Protein AF-A0A1V6G8A5-F1 (afdb_monomer_lite)

Foldseek 3Di:
DVVVVVVQVVLVVVDDPPDPDSCVVVVVCCVVPVCPQQLVQLLVQLVVPPDPDDDPPPQADADALLVCVVLLLVLLVPDDDDPVLSVVLNVLSVCVSVVHDLVRCCVVPVADSVRSVVSVVVSCVSSVHHHDDDPPPCPSVNSSPVRQFDDDPPPDDTDGCGGPVVCLLVVLQVCVVVVNDLVVSCVVRNDVSNVVSVVPPDDPDPVNVLVVCVVVDPCVVNVPDDDPDPPPDDVVNVVVVVQVPDDPVVNVVVVVVVVVVPDPPDDDDDDDDDDDDDD

Radius of gyration: 36.28 Å; chains: 1; bounding box: 105×58×75 Å

Structure (mmCIF, N/CA/C/O backbone):
data_AF-A0A1V6G8A5-F1
#
_entry.id   AF-A0A1V6G8A5-F1
#
loop_
_atom_site.group_PDB
_atom_site.id
_atom_site.type_symbol
_atom_site.label_atom_id
_atom_site.label_alt_id
_atom_site.label_comp_id
_atom_site.label_asym_id
_atom_site.label_entity_id
_atom_site.label_seq_id
_atom_site.pdbx_PDB_ins_code
_atom_site.Cartn_x
_atom_site.Cartn_y
_atom_site.Cartn_z
_atom_site.occupancy
_atom_site.B_iso_or_equiv
_atom_site.auth_seq_id
_atom_site.auth_comp_id
_atom_site.auth_asym_id
_atom_site.auth_atom_id
_atom_site.pdbx_PDB_model_num
ATOM 1 N N . MET A 1 1 ? 15.014 -6.317 -21.126 1.00 57.59 1 MET A N 1
ATOM 2 C CA . MET A 1 1 ? 13.827 -6.711 -20.323 1.00 57.59 1 MET A CA 1
ATOM 3 C C . MET A 1 1 ? 12.995 -7.786 -21.037 1.00 57.59 1 MET A C 1
ATOM 5 O O . MET A 1 1 ? 11.939 -7.469 -21.577 1.00 57.59 1 MET A O 1
ATOM 9 N N . PRO A 1 2 ? 13.441 -9.057 -21.054 1.00 61.53 2 PRO A N 1
ATOM 10 C CA . PRO A 1 2 ? 12.768 -10.114 -21.816 1.00 61.53 2 PRO A CA 1
ATOM 11 C C . PRO A 1 2 ? 11.335 -10.388 -21.332 1.00 61.53 2 PRO A C 1
ATOM 13 O O . PRO A 1 2 ? 10.418 -10.434 -22.140 1.00 61.53 2 PRO A O 1
ATOM 16 N N . ARG A 1 3 ? 11.110 -10.442 -20.010 1.00 71.81 3 ARG A N 1
ATOM 17 C CA . ARG A 1 3 ? 9.784 -10.736 -19.430 1.00 71.81 3 ARG A CA 1
ATOM 18 C C . ARG A 1 3 ? 8.716 -9.682 -19.743 1.00 71.81 3 ARG A C 1
ATOM 20 O O . ARG A 1 3 ? 7.575 -10.036 -20.012 1.00 71.81 3 ARG A O 1
ATOM 27 N N . LEU A 1 4 ? 9.074 -8.395 -19.741 1.00 70.94 4 LEU A N 1
ATOM 28 C CA . LEU A 1 4 ? 8.134 -7.322 -20.096 1.00 70.94 4 LEU A CA 1
ATOM 29 C C . LEU A 1 4 ? 7.747 -7.395 -21.577 1.00 70.94 4 LEU A C 1
ATOM 31 O O . LEU A 1 4 ? 6.583 -7.209 -21.917 1.00 70.94 4 LEU A O 1
ATOM 35 N N . ARG A 1 5 ? 8.718 -7.700 -22.448 1.00 77.50 5 ARG A N 1
ATOM 36 C CA . ARG A 1 5 ? 8.475 -7.880 -23.882 1.00 77.50 5 ARG A CA 1
ATOM 37 C C . ARG A 1 5 ? 7.479 -9.015 -24.127 1.00 77.50 5 ARG A C 1
ATOM 39 O O . ARG A 1 5 ? 6.532 -8.795 -24.868 1.00 77.50 5 ARG A O 1
ATOM 46 N N . THR A 1 6 ? 7.633 -10.156 -23.455 1.00 84.19 6 THR A N 1
ATOM 47 C CA . THR A 1 6 ? 6.689 -11.283 -23.550 1.00 84.19 6 THR A CA 1
ATOM 48 C C . THR A 1 6 ? 5.266 -10.877 -23.169 1.00 84.19 6 THR A C 1
ATOM 50 O O . THR A 1 6 ? 4.329 -11.174 -23.902 1.00 84.19 6 THR A O 1
ATOM 53 N N . VAL A 1 7 ? 5.095 -10.146 -22.061 1.00 83.38 7 VAL A N 1
ATOM 54 C CA . VAL A 1 7 ? 3.769 -9.673 -21.623 1.00 83.38 7 VAL A CA 1
ATOM 55 C C . VAL A 1 7 ? 3.158 -8.713 -22.644 1.00 83.38 7 VAL A C 1
ATOM 57 O O . VAL A 1 7 ? 1.990 -8.853 -22.993 1.00 83.38 7 VAL A O 1
ATOM 60 N N . LEU A 1 8 ? 3.937 -7.750 -23.143 1.00 83.75 8 LEU A N 1
ATOM 61 C CA . LEU A 1 8 ? 3.448 -6.778 -24.123 1.00 83.75 8 LEU A CA 1
ATOM 62 C C . LEU A 1 8 ? 3.106 -7.434 -25.462 1.00 83.75 8 LEU A C 1
ATOM 64 O O . LEU A 1 8 ? 2.075 -7.112 -26.035 1.00 83.75 8 LEU A O 1
ATOM 68 N N . GLN A 1 9 ? 3.934 -8.361 -25.942 1.00 85.75 9 GLN A N 1
ATOM 69 C CA . GLN A 1 9 ? 3.678 -9.100 -27.179 1.00 85.75 9 GLN A CA 1
ATOM 70 C C . GLN A 1 9 ? 2.442 -9.991 -27.059 1.00 85.75 9 GLN A C 1
ATOM 72 O O . GLN A 1 9 ? 1.600 -9.954 -27.950 1.00 85.75 9 GLN A O 1
ATOM 77 N N . GLY A 1 10 ? 2.282 -10.712 -25.944 1.00 86.12 10 GLY A N 1
ATOM 78 C CA . GLY A 1 10 ? 1.075 -11.502 -25.688 1.00 86.12 10 GLY A CA 1
ATOM 79 C C . GLY A 1 10 ? -0.187 -10.637 -25.694 1.00 86.12 10 GLY A C 1
ATOM 80 O O . GLY A 1 10 ? -1.153 -10.945 -26.381 1.00 86.12 10 GLY A O 1
ATOM 81 N N . ARG A 1 11 ? -0.151 -9.477 -25.026 1.00 84.19 11 ARG A N 1
ATOM 82 C CA . ARG A 1 11 ? -1.292 -8.546 -25.017 1.00 84.19 11 ARG A CA 1
ATOM 83 C C . ARG A 1 11 ? -1.546 -7.855 -26.351 1.00 84.19 11 ARG A C 1
ATOM 85 O O . ARG A 1 11 ? -2.691 -7.538 -26.651 1.00 84.19 11 ARG A O 1
ATOM 92 N N . LEU A 1 12 ? -0.506 -7.610 -27.144 1.00 83.25 12 LEU A N 1
ATOM 93 C CA . LEU A 1 12 ? -0.655 -7.091 -28.502 1.00 83.25 12 LEU A CA 1
ATOM 94 C C . LEU A 1 12 ? -1.285 -8.130 -29.435 1.00 83.25 12 LEU A C 1
ATOM 96 O O . LEU A 1 12 ? -2.082 -7.742 -30.280 1.00 83.25 12 LEU A O 1
ATOM 100 N N . ALA A 1 13 ? -0.978 -9.419 -29.259 1.00 83.19 13 ALA A N 1
ATOM 101 C CA . ALA A 1 13 ? -1.592 -10.503 -30.025 1.00 83.19 13 ALA A CA 1
ATOM 102 C C . ALA A 1 13 ? -3.087 -10.686 -29.698 1.00 83.19 13 ALA A C 1
ATOM 104 O O . ALA A 1 13 ? -3.880 -10.994 -30.578 1.00 83.19 13 ALA A O 1
ATOM 105 N N . GLU A 1 14 ? -3.487 -10.437 -28.450 1.00 81.81 14 GLU A N 1
ATOM 106 C CA . GLU A 1 14 ? -4.887 -10.489 -27.994 1.00 81.81 14 GLU A CA 1
ATOM 107 C C . GLU A 1 14 ? -5.670 -9.183 -28.250 1.00 81.81 14 GLU A C 1
ATOM 109 O O . GLU A 1 14 ? -6.841 -9.055 -27.874 1.00 81.81 14 GLU A O 1
ATOM 114 N N . ARG A 1 15 ? -5.032 -8.168 -28.847 1.00 80.00 15 ARG A N 1
ATOM 115 C CA . ARG A 1 15 ? -5.631 -6.844 -29.033 1.00 80.00 15 ARG A CA 1
ATOM 116 C C . ARG A 1 15 ? -6.738 -6.908 -30.085 1.00 80.00 15 ARG A C 1
ATOM 118 O O . ARG A 1 15 ? -6.497 -7.246 -31.237 1.00 80.00 15 ARG A O 1
ATOM 125 N N . LYS A 1 16 ? -7.944 -6.483 -29.701 1.00 78.50 16 LYS A N 1
ATOM 126 C CA . LYS A 1 16 ? -9.060 -6.284 -30.637 1.00 78.50 16 LYS A CA 1
ATOM 127 C C . LYS A 1 16 ? -8.740 -5.162 -31.630 1.00 78.50 16 LYS A C 1
ATOM 129 O O . LYS A 1 16 ? -8.182 -4.132 -31.234 1.00 78.50 16 LYS A O 1
ATOM 134 N N . GLU A 1 17 ? -9.127 -5.341 -32.890 1.00 74.12 17 GLU A N 1
ATOM 135 C CA . GLU A 1 17 ? -9.006 -4.307 -33.922 1.00 74.12 17 GLU A CA 1
ATOM 136 C C . GLU A 1 17 ? -9.654 -2.992 -33.457 1.00 74.12 17 GLU A C 1
ATOM 138 O O . GLU A 1 17 ? -10.736 -2.981 -32.871 1.00 74.12 17 GLU A O 1
ATOM 143 N N . GLY A 1 18 ? -8.939 -1.877 -33.636 1.00 76.31 18 GLY A N 1
ATOM 144 C CA . GLY A 1 18 ? -9.382 -0.546 -33.203 1.00 76.31 18 GLY A CA 1
ATOM 145 C C . GLY A 1 18 ? -9.199 -0.213 -31.713 1.00 76.31 18 GLY A C 1
ATOM 146 O O . GLY A 1 18 ? -9.488 0.910 -31.307 1.00 76.31 18 GLY A O 1
ATOM 147 N N . ALA A 1 19 ? -8.691 -1.120 -30.870 1.00 77.19 19 ALA A N 1
ATOM 148 C CA . ALA A 1 19 ? -8.520 -0.829 -29.442 1.00 77.19 19 ALA A CA 1
ATOM 149 C C . ALA A 1 19 ? -7.402 0.203 -29.187 1.00 77.19 19 ALA A C 1
ATOM 151 O O . ALA A 1 19 ? -6.233 -0.102 -29.396 1.00 77.19 19 ALA A O 1
ATOM 152 N N . THR A 1 20 ? -7.716 1.396 -28.675 1.00 84.81 20 THR A N 1
ATOM 153 C CA . THR A 1 20 ? -6.734 2.477 -28.422 1.00 84.81 20 THR A CA 1
ATOM 154 C C . THR A 1 20 ? -5.648 2.110 -27.403 1.00 84.81 20 THR A C 1
ATOM 156 O O . THR A 1 20 ? -4.515 2.574 -27.508 1.00 84.81 20 THR A O 1
ATOM 159 N N . TYR A 1 21 ? -5.964 1.256 -26.425 1.00 82.81 21 TYR A N 1
ATOM 160 C CA . TYR A 1 21 ? -5.075 0.925 -25.308 1.00 82.81 21 TYR A CA 1
ATOM 161 C C . TYR A 1 21 ? -4.663 -0.550 -25.319 1.00 82.81 21 TYR A C 1
ATOM 163 O O . TYR A 1 21 ? -5.489 -1.427 -25.558 1.00 82.81 21 TYR A O 1
ATOM 171 N N . VAL A 1 22 ? -3.399 -0.825 -24.973 1.00 83.69 22 VAL A N 1
ATOM 172 C CA . VAL A 1 22 ? -2.861 -2.195 -24.807 1.00 83.69 22 VAL A CA 1
ATOM 173 C C . VAL A 1 22 ? -3.452 -2.893 -23.570 1.00 83.69 22 VAL A C 1
ATOM 175 O O . VAL A 1 22 ? -3.598 -4.110 -23.550 1.00 83.69 22 VAL A O 1
ATOM 178 N N . PHE A 1 23 ? -3.829 -2.117 -22.547 1.00 85.88 23 PHE A N 1
ATOM 179 C CA . PHE A 1 23 ? -4.455 -2.596 -21.308 1.00 85.88 23 PHE A CA 1
ATOM 180 C C . PHE A 1 23 ? -5.794 -1.877 -21.073 1.00 85.88 23 PHE A C 1
ATOM 182 O O . PHE A 1 23 ? -5.869 -0.971 -20.234 1.00 85.88 23 PHE A O 1
ATOM 189 N N . PRO A 1 24 ? -6.857 -2.224 -21.819 1.00 83.44 24 PRO A N 1
ATOM 190 C CA . PRO A 1 24 ? -8.145 -1.534 -21.726 1.00 83.44 24 PRO A CA 1
ATOM 191 C C . PRO A 1 24 ? -8.789 -1.658 -20.335 1.00 83.44 24 PRO A C 1
ATOM 193 O O . PRO A 1 24 ? -9.499 -0.762 -19.894 1.00 83.44 24 PRO A O 1
ATOM 196 N N . GLU A 1 25 ? -8.530 -2.740 -19.601 1.00 83.94 25 GLU A N 1
ATOM 197 C CA . GLU A 1 25 ? -8.995 -2.915 -18.225 1.00 83.94 25 GLU A CA 1
ATOM 198 C C . GLU A 1 25 ? -8.338 -1.945 -17.239 1.00 83.94 25 GLU A C 1
ATOM 200 O O . GLU A 1 25 ? -9.013 -1.437 -16.345 1.00 83.94 25 GLU A O 1
ATOM 205 N N . ALA A 1 26 ? -7.045 -1.661 -17.415 1.00 83.25 26 ALA A N 1
ATOM 206 C CA . ALA A 1 26 ? -6.322 -0.731 -16.556 1.00 83.25 26 ALA A CA 1
ATOM 207 C C . ALA A 1 26 ? -6.765 0.711 -16.822 1.00 83.25 26 ALA A C 1
ATOM 209 O O . ALA A 1 26 ? -6.863 1.505 -15.893 1.00 83.25 26 ALA A O 1
ATOM 210 N N . GLU A 1 27 ? -7.081 1.036 -18.076 1.00 85.31 27 GLU A N 1
ATOM 211 C CA . GLU A 1 27 ? -7.625 2.339 -18.448 1.00 85.31 27 GLU A CA 1
ATOM 212 C C . GLU A 1 27 ? -9.009 2.585 -17.829 1.00 85.31 27 GLU A C 1
ATOM 214 O O . GLU A 1 27 ? -9.216 3.614 -17.179 1.00 85.31 27 GLU A O 1
ATOM 219 N N . ARG A 1 28 ? -9.915 1.600 -17.908 1.00 84.88 28 ARG A N 1
ATOM 220 C CA . ARG A 1 28 ? -11.224 1.673 -17.240 1.00 84.88 28 ARG A CA 1
ATOM 221 C C . ARG A 1 28 ? -11.082 1.821 -15.727 1.00 84.88 28 ARG A C 1
ATOM 223 O O . ARG A 1 28 ? -11.813 2.594 -15.103 1.00 84.88 28 ARG A O 1
ATOM 230 N N . GLU A 1 29 ? -10.140 1.092 -15.132 1.00 84.31 29 GLU A N 1
ATO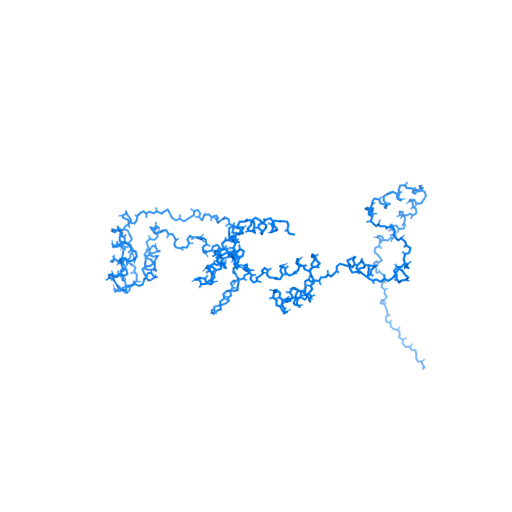M 231 C CA . GLU A 1 29 ? -9.842 1.190 -13.703 1.00 84.31 29 GLU A CA 1
ATOM 232 C C . GLU A 1 29 ? -9.315 2.586 -13.344 1.00 84.31 29 GLU A C 1
ATOM 234 O O . GLU A 1 29 ? -9.780 3.158 -12.368 1.00 84.31 29 GLU A O 1
ATOM 239 N N . LEU A 1 30 ? -8.433 3.188 -14.146 1.00 84.06 30 LEU A N 1
ATOM 240 C CA . LEU A 1 30 ? -7.932 4.546 -13.900 1.00 84.06 30 LEU A CA 1
ATOM 241 C C . LEU A 1 30 ? -9.032 5.614 -13.967 1.00 84.06 30 LEU A C 1
ATOM 243 O O . LEU A 1 30 ? -8.994 6.556 -13.177 1.00 84.06 30 LEU A O 1
ATOM 247 N N . ARG A 1 31 ? -10.021 5.463 -14.860 1.00 85.31 31 ARG A N 1
ATOM 248 C CA . ARG A 1 31 ? -11.165 6.389 -14.954 1.00 85.31 31 ARG A CA 1
ATOM 249 C C . ARG A 1 31 ? -12.109 6.294 -13.756 1.00 85.31 31 ARG A C 1
ATOM 251 O O . ARG A 1 31 ? -12.595 7.311 -13.278 1.00 85.31 31 ARG A O 1
ATOM 258 N N . THR A 1 32 ? -12.383 5.079 -13.285 1.00 86.69 32 THR A N 1
ATOM 259 C CA . THR A 1 32 ? -13.364 4.821 -12.211 1.00 86.69 32 THR A CA 1
ATOM 260 C C . THR A 1 32 ? -12.755 4.887 -10.811 1.00 86.69 32 THR A C 1
ATOM 262 O O . THR A 1 32 ? -13.391 5.345 -9.865 1.00 86.69 32 THR A O 1
ATOM 265 N N . ASN A 1 33 ? -11.510 4.444 -10.668 1.00 84.50 33 ASN A N 1
ATOM 266 C CA . ASN A 1 33 ? -10.742 4.443 -9.435 1.00 84.50 33 ASN A CA 1
ATOM 267 C C . ASN A 1 33 ? -9.276 4.797 -9.738 1.00 84.50 33 ASN A C 1
ATOM 269 O O . ASN A 1 33 ? -8.433 3.901 -9.876 1.00 84.50 33 ASN A O 1
ATOM 273 N N . PRO A 1 34 ? -8.926 6.095 -9.724 1.00 77.81 34 PRO A N 1
ATOM 274 C CA . PRO A 1 34 ? -7.561 6.555 -9.988 1.00 77.81 34 PRO A CA 1
ATOM 275 C C . PRO A 1 34 ? -6.497 5.895 -9.094 1.00 77.81 34 PRO A C 1
ATOM 277 O O . PRO A 1 34 ? -5.333 5.777 -9.470 1.00 77.81 34 PRO A O 1
ATOM 280 N N . SER A 1 35 ? -6.887 5.427 -7.901 1.00 80.38 35 SER A N 1
ATOM 281 C CA . SER A 1 35 ? -5.990 4.763 -6.947 1.00 80.38 35 SER A CA 1
ATOM 282 C C . SER A 1 35 ? -5.912 3.237 -7.096 1.00 80.38 35 SER A C 1
ATOM 284 O O . SER A 1 35 ? -5.052 2.610 -6.472 1.00 80.38 35 SER A O 1
ATOM 286 N N . GLY A 1 36 ? -6.785 2.627 -7.905 1.00 83.19 36 GLY A N 1
ATOM 287 C CA . GLY A 1 36 ? -6.934 1.174 -8.027 1.00 83.19 36 GLY A CA 1
ATOM 288 C C . GLY A 1 36 ? -5.665 0.507 -8.544 1.00 83.19 36 GLY A C 1
ATOM 289 O O . GLY A 1 36 ? -5.104 -0.381 -7.895 1.00 83.19 36 GLY A O 1
ATOM 290 N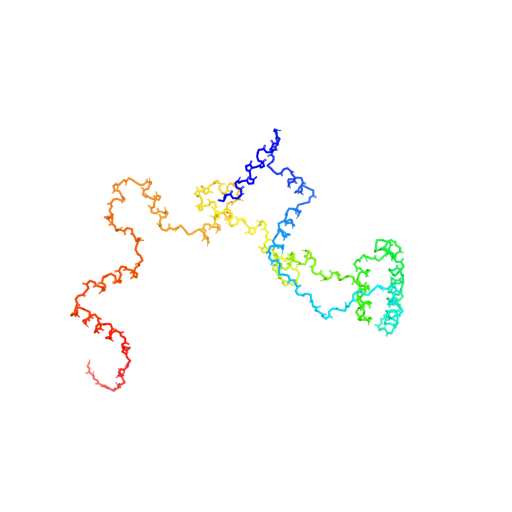 N . VAL A 1 37 ? -5.118 1.049 -9.630 1.00 83.31 37 VAL A N 1
ATOM 291 C CA . VAL A 1 37 ? -3.882 0.550 -10.241 1.00 83.31 37 VAL A CA 1
ATOM 292 C C . VAL A 1 37 ? -2.694 0.674 -9.273 1.00 83.31 37 VAL A C 1
ATOM 294 O O . VAL A 1 37 ? -1.973 -0.303 -9.056 1.00 83.31 37 VAL A O 1
ATOM 297 N N . SER A 1 38 ? -2.542 1.812 -8.582 1.00 83.81 38 SER A N 1
ATOM 298 C CA . SER A 1 38 ? -1.517 1.990 -7.533 1.00 83.81 38 SER A CA 1
ATOM 299 C C . SER A 1 38 ? -1.680 0.981 -6.388 1.00 83.81 38 SER A C 1
ATOM 301 O O . SER A 1 38 ? -0.707 0.376 -5.930 1.00 83.81 38 SER A O 1
ATOM 303 N N . ARG A 1 39 ? -2.918 0.720 -5.951 1.00 84.50 39 ARG A N 1
ATOM 304 C CA . ARG A 1 39 ? -3.212 -0.283 -4.918 1.00 84.50 39 ARG A CA 1
ATOM 305 C C . ARG A 1 39 ? -2.819 -1.694 -5.361 1.00 84.50 39 ARG A C 1
ATOM 307 O O . ARG A 1 39 ? -2.304 -2.447 -4.535 1.00 84.50 39 ARG A O 1
ATOM 314 N N . ARG A 1 40 ? -3.021 -2.055 -6.632 1.00 85.88 40 ARG A N 1
ATOM 315 C CA . ARG A 1 40 ? -2.637 -3.371 -7.176 1.00 85.88 40 ARG A CA 1
ATOM 316 C C . ARG A 1 40 ? -1.127 -3.586 -7.137 1.00 85.88 40 ARG A C 1
ATOM 318 O O . ARG A 1 40 ? -0.688 -4.633 -6.670 1.00 85.88 40 ARG A O 1
ATOM 325 N N . ILE A 1 41 ? -0.336 -2.587 -7.532 1.00 86.62 41 ILE A N 1
ATOM 326 C CA . ILE A 1 41 ? 1.128 -2.662 -7.411 1.00 86.62 41 ILE A CA 1
ATOM 327 C C . ILE A 1 41 ? 1.565 -2.759 -5.954 1.00 86.62 41 ILE A C 1
ATOM 329 O O . ILE A 1 41 ? 2.386 -3.606 -5.610 1.00 86.62 41 ILE A O 1
ATOM 333 N N . LYS A 1 42 ? 0.981 -1.945 -5.072 1.00 87.25 42 LYS A N 1
ATOM 334 C CA . LYS A 1 42 ? 1.305 -1.999 -3.643 1.00 87.25 42 LYS A CA 1
ATOM 335 C C . LYS A 1 42 ? 0.998 -3.363 -3.042 1.00 87.25 42 LYS A C 1
ATOM 337 O O . LYS A 1 42 ? 1.774 -3.856 -2.234 1.00 87.25 42 LYS A O 1
ATOM 342 N N . ARG A 1 43 ? -0.099 -3.991 -3.471 1.00 85.88 43 ARG A N 1
ATOM 343 C CA . ARG A 1 43 ? -0.447 -5.363 -3.096 1.00 85.88 43 ARG A CA 1
ATOM 344 C C . ARG A 1 43 ? 0.596 -6.368 -3.585 1.00 85.88 43 ARG A C 1
ATOM 346 O O . ARG A 1 43 ? 0.968 -7.243 -2.817 1.00 85.88 43 ARG A O 1
ATOM 353 N N . ALA A 1 44 ? 1.076 -6.241 -4.821 1.00 85.62 44 ALA A N 1
ATOM 354 C CA . ALA A 1 44 ? 2.127 -7.113 -5.347 1.00 85.62 44 ALA A CA 1
ATOM 355 C C . ALA A 1 44 ? 3.434 -6.976 -4.547 1.00 85.62 44 ALA A C 1
ATOM 357 O O . ALA A 1 44 ? 4.031 -7.980 -4.177 1.00 85.62 44 ALA A O 1
ATOM 358 N N . PHE A 1 45 ? 3.832 -5.748 -4.199 1.00 85.38 45 PHE A N 1
ATOM 359 C CA . PHE A 1 45 ? 4.996 -5.518 -3.341 1.00 85.38 45 PHE A CA 1
ATOM 360 C C . PHE A 1 45 ? 4.805 -6.035 -1.920 1.00 85.38 45 PHE A C 1
ATOM 362 O O . PHE A 1 45 ? 5.726 -6.622 -1.364 1.00 85.38 45 PHE A O 1
ATOM 369 N N . ALA A 1 46 ? 3.617 -5.858 -1.345 1.00 85.88 46 ALA A N 1
ATOM 370 C CA . ALA A 1 46 ? 3.292 -6.435 -0.049 1.00 85.88 46 ALA A CA 1
ATOM 371 C C . ALA A 1 46 ? 3.395 -7.964 -0.089 1.00 85.88 46 ALA A C 1
ATOM 373 O O . ALA A 1 46 ? 4.015 -8.541 0.785 1.00 85.88 46 ALA A O 1
ATOM 374 N N . LEU A 1 47 ? 2.880 -8.626 -1.127 1.00 83.19 47 LEU A N 1
ATOM 375 C CA . LEU A 1 47 ? 3.015 -10.079 -1.274 1.00 83.19 47 LEU A CA 1
ATOM 376 C C . LEU A 1 47 ? 4.470 -10.536 -1.440 1.00 83.19 47 LEU A C 1
ATOM 378 O O . LEU A 1 47 ? 4.835 -11.582 -0.921 1.00 83.19 47 LEU A O 1
ATOM 382 N N . ALA A 1 48 ? 5.289 -9.769 -2.160 1.00 84.56 48 ALA A N 1
ATOM 383 C CA . ALA A 1 48 ? 6.678 -10.131 -2.430 1.00 84.56 48 ALA A CA 1
ATOM 384 C C . ALA A 1 48 ? 7.626 -9.866 -1.248 1.00 84.56 48 ALA A C 1
ATOM 386 O O . ALA A 1 48 ? 8.632 -10.555 -1.111 1.00 84.56 48 ALA A O 1
ATOM 387 N N . PHE A 1 49 ? 7.341 -8.848 -0.429 1.00 82.44 49 PHE A N 1
ATOM 388 C CA . PHE A 1 49 ? 8.271 -8.351 0.591 1.00 82.44 49 PHE A CA 1
ATOM 389 C C . PHE A 1 49 ? 7.716 -8.346 2.017 1.00 82.44 49 PHE A C 1
ATOM 391 O O . PHE A 1 49 ? 8.465 -8.028 2.943 1.00 82.44 49 PHE A O 1
ATOM 398 N N . ALA A 1 50 ? 6.433 -8.654 2.232 1.00 79.81 50 ALA A N 1
ATOM 399 C CA . ALA A 1 50 ? 5.925 -8.819 3.587 1.00 79.81 50 ALA A CA 1
ATOM 400 C C . ALA A 1 50 ? 6.594 -10.036 4.218 1.00 79.81 50 ALA A C 1
ATOM 402 O O . ALA A 1 50 ? 6.580 -11.136 3.666 1.00 79.81 50 ALA A O 1
ATOM 403 N N . LYS A 1 51 ? 7.177 -9.825 5.396 1.00 71.44 51 LYS A N 1
ATOM 404 C CA . LYS A 1 51 ? 7.655 -10.930 6.216 1.00 71.44 51 LYS A CA 1
ATOM 405 C C . LYS A 1 51 ? 6.436 -11.704 6.730 1.00 71.44 51 LYS A C 1
ATOM 407 O O . LYS A 1 51 ? 5.463 -11.053 7.125 1.00 71.44 51 LYS A O 1
ATOM 412 N N . PRO A 1 52 ? 6.458 -13.049 6.731 1.00 58.72 52 PRO A N 1
ATOM 413 C CA . PRO A 1 52 ? 5.451 -13.815 7.446 1.00 58.72 52 PRO A CA 1
ATOM 414 C C . PRO A 1 52 ? 5.525 -13.385 8.906 1.00 58.72 52 PRO A C 1
ATOM 416 O O . PRO A 1 52 ? 6.578 -13.455 9.536 1.00 58.72 52 PRO A O 1
ATOM 419 N N . GLN A 1 53 ? 4.432 -12.821 9.401 1.00 56.84 53 GLN A N 1
ATOM 420 C CA . GLN A 1 53 ? 4.387 -12.366 10.773 1.00 56.84 53 GLN A CA 1
ATOM 421 C C . GLN A 1 53 ? 4.259 -13.603 11.648 1.00 56.84 53 GLN A C 1
ATOM 423 O O . GLN A 1 53 ? 3.286 -14.347 11.517 1.00 56.84 53 GLN A O 1
ATOM 428 N N . GLU A 1 54 ? 5.257 -13.834 12.498 1.00 45.50 54 GLU A N 1
ATOM 429 C CA . GLU A 1 54 ? 5.154 -14.813 13.571 1.00 45.50 54 GLU A CA 1
ATOM 430 C C . GLU A 1 54 ? 3.905 -14.450 14.370 1.00 45.50 54 GLU A C 1
ATOM 432 O O . GLU A 1 54 ? 3.797 -13.353 14.928 1.00 45.50 54 GLU A O 1
ATOM 437 N N . ALA A 1 55 ? 2.902 -15.329 14.321 1.00 47.16 55 ALA A N 1
ATOM 438 C CA . ALA A 1 55 ? 1.731 -15.192 15.160 1.00 47.16 55 ALA A CA 1
ATOM 439 C C . ALA A 1 55 ? 2.253 -15.115 16.591 1.00 47.16 55 ALA A C 1
ATOM 441 O O . ALA A 1 55 ? 2.919 -16.040 17.051 1.00 47.16 55 ALA A O 1
ATOM 442 N N . THR A 1 56 ? 2.020 -13.990 17.262 1.00 49.34 56 THR A N 1
ATOM 443 C CA . THR A 1 56 ? 2.391 -13.844 18.665 1.00 49.34 56 THR A CA 1
ATOM 444 C C . THR A 1 56 ? 1.646 -14.948 19.408 1.00 49.34 56 THR A C 1
ATOM 446 O O . THR A 1 56 ? 0.417 -14.913 19.483 1.00 49.34 56 THR A O 1
ATOM 449 N N . GLN A 1 57 ? 2.376 -15.974 19.853 1.00 50.22 57 GLN A N 1
ATOM 450 C CA . GLN A 1 57 ? 1.808 -17.203 20.421 1.00 50.22 57 GLN A CA 1
ATOM 451 C C . GLN A 1 57 ? 1.005 -16.930 21.707 1.00 50.22 57 GLN A C 1
ATOM 453 O O . GLN A 1 57 ? 0.171 -17.741 22.086 1.00 50.22 57 GLN A O 1
ATOM 458 N N . ASP A 1 58 ? 1.175 -15.743 22.298 1.00 53.53 58 ASP A N 1
ATOM 459 C CA . ASP A 1 58 ? 0.465 -15.266 23.489 1.00 53.53 58 ASP A CA 1
ATOM 460 C C . ASP A 1 58 ? -0.872 -14.554 23.207 1.00 53.53 58 ASP A C 1
ATOM 462 O O . ASP A 1 58 ? -1.499 -14.014 24.122 1.00 53.53 58 ASP A O 1
ATOM 466 N N . ALA A 1 59 ? -1.331 -14.484 21.952 1.00 59.44 59 ALA A N 1
ATOM 467 C CA . ALA A 1 59 ? -2.640 -13.901 21.672 1.00 59.44 59 ALA A CA 1
ATOM 468 C C . ALA A 1 59 ? -3.745 -14.838 22.206 1.00 59.44 59 ALA A C 1
ATOM 470 O O . ALA A 1 59 ? -3.784 -15.996 21.787 1.00 59.44 59 ALA A O 1
ATOM 471 N N . PRO A 1 60 ? -4.673 -14.358 23.064 1.00 63.62 60 PRO A N 1
ATOM 472 C CA . PRO A 1 60 ? -5.725 -15.203 23.619 1.00 63.62 60 PRO A CA 1
ATOM 473 C C . PRO A 1 60 ? -6.506 -15.907 22.506 1.00 63.62 60 PRO A C 1
ATOM 475 O O . PRO A 1 60 ? -6.680 -15.351 21.415 1.00 63.62 60 PRO A O 1
ATOM 478 N N . GLU A 1 61 ? -6.975 -17.124 22.762 1.00 72.06 61 GLU A N 1
ATOM 479 C CA . GLU A 1 61 ? -7.770 -17.877 21.794 1.00 72.06 61 GLU A CA 1
ATOM 480 C C . GLU A 1 61 ? -9.056 -17.113 21.439 1.00 72.06 61 GLU A C 1
ATOM 482 O O . GLU A 1 61 ? -9.634 -16.414 22.275 1.00 72.06 61 GLU A O 1
ATOM 487 N N . LEU A 1 62 ? -9.486 -17.195 20.175 1.00 75.19 62 LEU A N 1
ATOM 488 C CA . LEU A 1 62 ? -10.721 -16.551 19.736 1.00 75.19 62 LEU A CA 1
ATOM 489 C C . LEU A 1 62 ? -11.921 -17.338 20.276 1.00 75.19 62 LEU A C 1
ATOM 491 O O . LEU A 1 62 ? -12.269 -18.391 19.748 1.00 75.19 62 LEU A O 1
ATOM 495 N N . VAL A 1 63 ? -12.586 -16.797 21.292 1.00 79.38 63 VAL A N 1
ATOM 496 C CA . VAL A 1 63 ? -13.766 -17.417 21.899 1.00 79.38 63 VAL A CA 1
ATOM 497 C C . VAL A 1 63 ? -15.042 -16.770 21.347 1.00 79.38 63 VAL A C 1
ATOM 499 O O . VAL A 1 63 ? -15.134 -15.540 21.307 1.00 79.38 63 VAL A O 1
ATOM 502 N N . PRO A 1 64 ? -16.065 -17.550 20.945 1.00 79.06 64 PRO A N 1
ATOM 503 C CA . PRO A 1 64 ? -17.352 -16.997 20.537 1.00 79.06 64 PRO A CA 1
ATOM 504 C C . PRO A 1 64 ? -17.963 -16.120 21.636 1.00 79.06 64 PRO A C 1
ATOM 506 O O . PRO A 1 64 ? -18.167 -16.591 22.758 1.00 79.06 64 PRO A O 1
ATOM 509 N N . LEU A 1 65 ? -18.322 -14.873 21.301 1.00 79.44 65 LEU A N 1
ATOM 510 C CA . LEU A 1 65 ? -18.876 -13.920 22.272 1.00 79.44 65 LEU A CA 1
ATOM 511 C C . LEU A 1 65 ? -20.112 -14.470 22.995 1.00 79.44 65 LEU A C 1
ATOM 513 O O . LEU A 1 65 ? -20.298 -14.185 24.167 1.00 79.44 65 LEU A O 1
ATOM 517 N N . ALA A 1 66 ? -20.933 -15.293 22.337 1.00 78.69 66 ALA A N 1
ATOM 518 C CA . ALA A 1 66 ? -22.116 -15.889 22.959 1.00 78.69 66 ALA A CA 1
ATOM 519 C C . ALA A 1 66 ? -21.797 -16.683 24.244 1.00 78.69 66 ALA A C 1
ATOM 521 O O . ALA A 1 66 ? -22.615 -16.712 25.157 1.00 78.69 66 ALA A O 1
ATOM 522 N N . LYS A 1 67 ? -20.605 -17.290 24.337 1.00 81.75 67 LYS A N 1
ATOM 523 C CA . LYS A 1 67 ? -20.172 -18.058 25.516 1.00 81.75 67 LYS A CA 1
ATOM 524 C C . LYS A 1 67 ? -19.568 -17.174 26.610 1.00 81.75 67 LYS A C 1
ATOM 526 O O . LYS A 1 67 ? -19.721 -17.477 27.785 1.00 81.75 67 LYS A O 1
ATOM 531 N N . THR A 1 68 ? -18.909 -16.081 26.233 1.00 83.56 68 THR A N 1
ATOM 532 C CA . THR A 1 68 ? -18.161 -15.197 27.148 1.00 83.56 68 THR A CA 1
ATOM 533 C C . THR A 1 68 ? -18.886 -13.889 27.465 1.00 83.56 68 THR A C 1
ATOM 535 O O . THR A 1 68 ? -18.401 -13.081 28.255 1.00 83.56 68 THR A O 1
ATOM 538 N N . LEU A 1 69 ? -20.081 -13.678 26.902 1.00 86.12 69 LEU A N 1
ATOM 539 C CA . LEU A 1 69 ? -20.903 -12.488 27.115 1.00 86.12 69 LEU A CA 1
ATOM 540 C C . LEU A 1 69 ? -21.107 -12.153 28.606 1.00 86.12 69 LEU A C 1
ATOM 542 O O . LEU A 1 69 ? -20.928 -10.983 28.948 1.00 86.12 69 LEU A O 1
ATOM 546 N N . PRO A 1 70 ? -21.414 -13.107 29.512 1.00 87.38 70 PRO A N 1
ATOM 547 C CA . PRO A 1 70 ? -21.609 -12.788 30.929 1.00 87.38 70 PRO A CA 1
ATOM 548 C C . PRO A 1 70 ? -20.348 -12.213 31.589 1.00 87.38 70 PRO A C 1
ATOM 550 O O . PRO A 1 70 ? -20.425 -11.250 32.354 1.00 87.38 70 PRO A O 1
ATOM 553 N N . GLU A 1 71 ? -19.178 -12.758 31.254 1.00 87.38 71 GLU A N 1
ATOM 554 C CA . GLU A 1 71 ? -17.884 -12.301 31.769 1.00 87.38 71 GLU A CA 1
ATOM 555 C C . GLU A 1 71 ? -17.544 -10.902 31.244 1.00 87.38 71 GLU A C 1
ATOM 557 O O . GLU A 1 71 ? -17.157 -10.017 32.013 1.00 87.38 71 GLU A O 1
ATOM 562 N N . VAL A 1 72 ? -17.767 -10.670 29.946 1.00 87.62 72 VAL A N 1
ATOM 563 C CA . VAL A 1 72 ? -17.534 -9.369 29.306 1.00 87.62 72 VAL A CA 1
ATOM 564 C C . VAL A 1 72 ? -18.470 -8.304 29.881 1.00 87.62 72 VAL A C 1
ATOM 566 O O . VAL A 1 72 ? -18.026 -7.198 30.192 1.00 87.62 72 VAL A O 1
ATOM 569 N N . LEU A 1 73 ? -19.752 -8.624 30.085 1.00 89.56 73 LEU A N 1
ATOM 570 C CA . LEU A 1 73 ? -20.715 -7.704 30.692 1.00 89.56 73 LEU A CA 1
ATOM 571 C C . LEU A 1 73 ? -20.330 -7.352 32.133 1.00 89.56 73 LEU A C 1
ATOM 573 O O . LEU A 1 73 ? -20.365 -6.173 32.492 1.00 89.56 73 LEU A O 1
ATOM 577 N N . LYS A 1 74 ? -19.894 -8.334 32.933 1.00 90.38 74 LYS A N 1
ATOM 578 C CA . LYS A 1 74 ? -19.406 -8.101 34.301 1.00 90.38 74 LYS A CA 1
ATOM 579 C C . LYS A 1 74 ? -18.191 -7.167 34.310 1.00 90.38 74 LYS A C 1
ATOM 581 O O . LYS A 1 74 ? -18.151 -6.221 35.097 1.00 90.38 74 LYS A O 1
ATOM 586 N N . ALA A 1 75 ? -17.239 -7.375 33.399 1.00 89.38 75 ALA A N 1
ATOM 587 C CA . ALA A 1 75 ? -16.063 -6.516 33.264 1.00 89.38 75 ALA A CA 1
ATOM 588 C C . ALA A 1 75 ? -16.430 -5.075 32.857 1.00 89.38 75 ALA A C 1
ATOM 590 O O . ALA A 1 75 ? -15.907 -4.113 33.422 1.00 89.38 75 ALA A O 1
ATOM 591 N N . VAL A 1 76 ? -17.371 -4.903 31.923 1.00 89.19 76 VAL A N 1
ATOM 592 C CA . VAL A 1 76 ? -17.857 -3.578 31.492 1.00 89.19 76 VAL A CA 1
ATOM 593 C C . VAL A 1 76 ? -18.635 -2.862 32.603 1.00 89.19 76 VAL A C 1
ATOM 595 O O . VAL A 1 76 ? -18.535 -1.640 32.736 1.00 89.19 76 VAL A O 1
ATOM 598 N N . GLN A 1 77 ? -19.386 -3.596 33.428 1.00 88.75 77 GLN A N 1
ATOM 599 C CA . GLN A 1 77 ? -20.095 -3.034 34.580 1.00 88.75 77 GLN A CA 1
ATOM 600 C C . GLN A 1 77 ? -19.135 -2.559 35.678 1.00 88.75 77 GLN A C 1
ATOM 602 O O . GLN A 1 77 ? -19.325 -1.463 36.208 1.00 88.75 77 GLN A O 1
ATOM 607 N N . ALA A 1 78 ? -18.089 -3.338 35.971 1.00 88.50 78 ALA A N 1
ATOM 608 C CA . ALA A 1 78 ? -17.070 -3.002 36.968 1.00 88.50 78 ALA A CA 1
ATOM 609 C C . ALA A 1 78 ? -16.125 -1.869 36.522 1.00 88.50 78 ALA A C 1
ATOM 611 O O . ALA A 1 78 ? -15.487 -1.218 37.349 1.00 88.50 78 ALA A O 1
ATOM 612 N N . ALA A 1 79 ? -16.028 -1.609 35.218 1.00 89.56 79 ALA A N 1
ATOM 613 C CA . ALA A 1 79 ? -15.132 -0.598 34.682 1.00 89.56 79 ALA A CA 1
ATOM 614 C C . ALA A 1 79 ? -15.586 0.845 34.987 1.00 89.56 79 ALA A C 1
ATOM 616 O O . ALA A 1 79 ? -16.772 1.212 34.946 1.00 89.56 79 ALA A O 1
ATOM 617 N N . LYS A 1 80 ? -14.590 1.701 35.244 1.00 89.06 80 LYS A N 1
ATOM 618 C CA . LYS A 1 80 ? -14.765 3.138 35.478 1.00 89.06 80 LYS A CA 1
ATOM 619 C C . LYS A 1 80 ? -15.062 3.848 34.155 1.00 89.06 80 LYS A C 1
ATOM 621 O O . LYS A 1 80 ? -14.158 4.133 33.376 1.00 89.06 80 LYS A O 1
ATOM 626 N N . MET A 1 81 ? -16.335 4.139 33.898 1.00 90.06 81 MET A N 1
ATOM 627 C CA . MET A 1 81 ? -16.784 4.894 32.725 1.00 90.06 81 MET A CA 1
ATOM 628 C C . MET A 1 81 ? -18.088 5.646 33.010 1.00 90.06 81 MET A C 1
ATOM 630 O O . MET A 1 81 ? -18.765 5.378 34.001 1.00 90.06 81 MET A O 1
ATOM 634 N N . THR A 1 82 ? -18.453 6.581 32.131 1.00 91.88 82 THR A N 1
ATOM 635 C CA . THR A 1 82 ? -19.717 7.319 32.247 1.00 91.88 82 THR A CA 1
ATOM 636 C C . THR A 1 82 ? -20.918 6.391 32.052 1.00 91.88 82 THR A C 1
ATOM 638 O O . THR A 1 82 ? -20.875 5.465 31.236 1.00 91.88 82 THR A O 1
ATOM 641 N N . ALA A 1 83 ? -22.018 6.656 32.766 1.00 88.50 83 ALA A N 1
ATOM 642 C CA . ALA A 1 83 ? -23.229 5.830 32.708 1.00 88.50 83 ALA A CA 1
ATOM 643 C C . ALA A 1 83 ? -23.773 5.685 31.273 1.00 88.50 83 ALA A C 1
ATOM 645 O O . ALA A 1 83 ? -24.114 4.584 30.842 1.00 88.50 83 ALA A O 1
ATOM 646 N N . GLY A 1 84 ? -23.754 6.771 30.490 1.00 88.31 84 GLY A N 1
ATOM 647 C CA . GLY A 1 84 ? -24.181 6.751 29.089 1.00 88.31 84 GLY A CA 1
ATOM 648 C C . GLY A 1 84 ? -23.289 5.895 28.183 1.00 88.31 84 GLY A C 1
ATOM 649 O O . GLY A 1 84 ? -23.796 5.194 27.308 1.00 88.31 84 GLY A O 1
ATOM 650 N N . LYS A 1 85 ? -21.964 5.897 28.394 1.00 88.75 85 LYS A N 1
ATOM 651 C CA . LYS A 1 85 ? -21.043 5.031 27.639 1.00 88.75 85 LYS A CA 1
ATOM 652 C C . LYS A 1 85 ? -21.243 3.563 28.012 1.00 88.75 85 LYS A C 1
ATOM 654 O O . LYS A 1 85 ? -21.279 2.718 27.120 1.00 88.75 85 LYS A O 1
ATOM 659 N N . ARG A 1 86 ? -21.439 3.280 29.304 1.00 91.81 86 ARG A N 1
ATOM 660 C CA . ARG A 1 86 ? -21.709 1.931 29.814 1.00 91.81 86 ARG A CA 1
ATOM 661 C C . ARG A 1 86 ? -22.974 1.342 29.196 1.00 91.81 86 ARG A C 1
ATOM 663 O O . ARG A 1 86 ? -22.916 0.253 28.638 1.00 91.81 86 ARG A O 1
ATOM 670 N N . ALA A 1 87 ? -24.083 2.083 29.225 1.00 89.88 87 ALA A N 1
ATOM 671 C CA . ALA A 1 87 ? -25.350 1.641 28.642 1.00 89.88 87 ALA A CA 1
ATOM 672 C C . ALA A 1 87 ? -25.223 1.356 27.135 1.00 89.88 87 ALA A C 1
ATOM 674 O O . ALA A 1 87 ? -25.669 0.311 26.664 1.00 89.88 87 ALA A O 1
ATOM 675 N N . LYS A 1 88 ? -24.536 2.238 26.391 1.00 90.00 88 LYS A N 1
ATOM 676 C CA . LYS A 1 88 ? -24.254 2.033 24.960 1.00 90.00 88 LYS A CA 1
ATOM 677 C C . LYS A 1 88 ? -23.427 0.773 24.704 1.00 90.00 88 LYS A C 1
ATOM 679 O O . LYS A 1 88 ? -23.710 0.046 23.761 1.00 90.00 88 LYS A O 1
ATOM 684 N N . MET A 1 89 ? -22.408 0.519 25.523 1.00 91.38 89 MET A N 1
ATOM 685 C CA . MET A 1 89 ? -21.525 -0.637 25.361 1.00 91.38 89 MET A CA 1
ATOM 686 C C . MET A 1 89 ? -22.240 -1.956 25.678 1.00 91.38 89 MET A C 1
ATOM 688 O O . MET A 1 89 ? -22.082 -2.916 24.933 1.00 91.38 89 MET A O 1
ATOM 692 N N . ILE A 1 90 ? -23.064 -1.986 26.729 1.00 91.06 90 ILE A N 1
ATOM 693 C CA . ILE A 1 90 ? -23.876 -3.157 27.098 1.00 91.06 90 ILE A CA 1
ATOM 694 C C . ILE A 1 90 ? -24.873 -3.500 25.986 1.00 91.06 90 ILE A C 1
ATOM 696 O O . ILE A 1 90 ? -24.941 -4.648 25.552 1.00 91.06 90 ILE A O 1
ATOM 700 N N . ASP A 1 91 ? -25.612 -2.507 25.488 1.00 91.06 91 ASP A N 1
ATOM 701 C CA . ASP A 1 91 ? -26.548 -2.711 24.381 1.00 91.06 91 ASP A CA 1
ATOM 702 C C . ASP A 1 91 ? -25.843 -3.234 23.122 1.00 91.06 91 ASP A C 1
ATOM 704 O O . ASP A 1 91 ? -26.312 -4.180 22.489 1.00 91.06 91 ASP A O 1
ATOM 708 N N . LEU A 1 92 ? -24.683 -2.661 22.797 1.00 92.06 92 LEU A N 1
ATOM 709 C CA . LEU A 1 92 ? -23.896 -3.066 21.641 1.00 92.06 92 LEU A CA 1
ATOM 710 C C . LEU A 1 92 ? -23.406 -4.516 21.747 1.00 92.06 92 LEU A C 1
ATOM 712 O O . LEU A 1 92 ? -23.457 -5.249 20.760 1.00 92.06 92 LEU A O 1
ATOM 716 N N . LEU A 1 93 ? -22.948 -4.933 22.931 1.00 90.81 93 LEU A N 1
ATOM 717 C CA . LEU A 1 93 ? -22.500 -6.302 23.188 1.00 90.81 93 LEU A CA 1
ATOM 718 C C . LEU A 1 93 ? -23.639 -7.309 23.030 1.00 90.81 93 LEU A C 1
ATOM 720 O O . LEU A 1 93 ? -23.449 -8.323 22.366 1.00 90.81 93 LEU A O 1
ATOM 724 N N . ASN A 1 94 ? -24.825 -7.008 23.566 1.00 90.56 94 ASN A N 1
ATOM 725 C CA . ASN A 1 94 ? -25.997 -7.877 23.434 1.00 90.56 94 ASN A CA 1
ATOM 726 C C . ASN A 1 94 ? -26.438 -8.022 21.970 1.00 90.56 94 ASN A C 1
ATOM 728 O O . ASN A 1 94 ? -26.666 -9.131 21.490 1.00 90.56 94 ASN A O 1
ATOM 732 N N . ARG A 1 95 ? -26.488 -6.911 21.226 1.00 89.31 95 ARG A N 1
ATOM 733 C CA . ARG A 1 95 ? -26.824 -6.904 19.794 1.00 89.31 95 ARG A CA 1
ATOM 734 C C . ARG A 1 95 ? -25.822 -7.690 18.961 1.00 89.31 95 ARG A C 1
ATOM 736 O O . ARG A 1 95 ? -26.209 -8.522 18.141 1.00 89.31 95 ARG A O 1
ATOM 743 N N . TYR A 1 96 ? -24.534 -7.476 1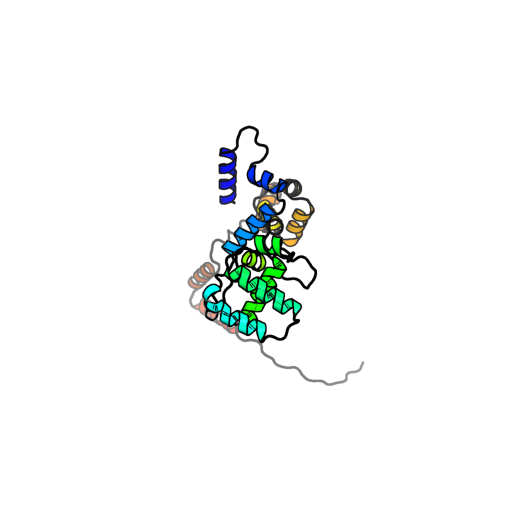9.205 1.00 89.06 96 TYR A N 1
ATOM 744 C CA . TYR A 1 96 ? -23.488 -8.202 18.496 1.00 89.06 96 TYR A CA 1
ATOM 745 C C . TYR A 1 96 ? -23.493 -9.700 18.848 1.00 89.06 96 TYR A C 1
ATOM 747 O O . TYR A 1 96 ? -23.369 -10.533 17.954 1.00 89.06 96 TYR A O 1
ATOM 755 N N . ALA A 1 97 ? -23.734 -10.061 20.115 1.00 87.12 97 ALA A N 1
ATOM 756 C CA . ALA A 1 97 ? -23.889 -11.453 20.542 1.00 87.12 97 ALA A CA 1
ATOM 757 C C . ALA A 1 97 ? -25.122 -12.137 19.924 1.00 87.12 97 ALA A C 1
ATOM 759 O O . ALA A 1 97 ? -25.070 -13.330 19.641 1.00 87.12 97 ALA A O 1
ATOM 760 N N . SER A 1 98 ? -26.192 -11.383 19.645 1.00 85.62 98 SER A N 1
ATOM 761 C CA . SER A 1 98 ? -27.369 -11.875 18.911 1.00 85.62 98 SER A CA 1
ATOM 762 C C . SER A 1 98 ? -27.146 -12.044 17.398 1.00 85.62 98 SER A C 1
ATOM 764 O O . SER A 1 98 ? -28.056 -12.453 16.682 1.00 85.62 98 SER A O 1
ATOM 766 N N . GLY A 1 99 ? -25.947 -11.732 16.893 1.00 85.38 99 GLY A N 1
ATOM 767 C CA . GLY A 1 99 ? -25.582 -11.898 15.485 1.00 85.38 99 GLY A CA 1
ATOM 768 C C . GLY A 1 99 ? -25.889 -10.694 14.590 1.00 85.38 99 GLY A C 1
ATOM 769 O O . GLY A 1 99 ? -25.736 -10.789 13.371 1.00 85.38 99 GLY A O 1
ATOM 770 N N . GLN A 1 100 ? -26.288 -9.546 15.149 1.00 87.50 100 GLN A N 1
ATOM 771 C CA . GLN A 1 100 ? -26.505 -8.343 14.343 1.00 87.50 100 GLN A CA 1
ATOM 772 C C . GLN A 1 100 ? -25.192 -7.834 13.725 1.00 87.50 100 GLN A C 1
ATOM 774 O O . GLN A 1 100 ? -24.165 -7.687 14.393 1.00 87.50 100 GLN A O 1
ATOM 779 N N . SER A 1 101 ? -25.234 -7.498 12.433 1.00 86.75 101 SER A N 1
ATOM 780 C CA . SER A 1 101 ? -24.078 -6.939 11.726 1.00 86.75 101 S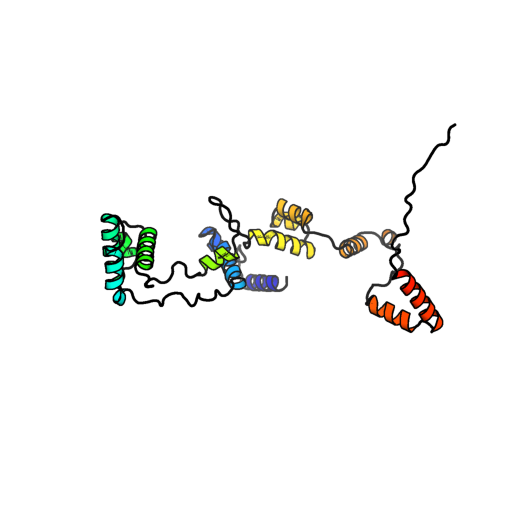ER A CA 1
ATOM 781 C C . SER A 1 101 ? -23.845 -5.462 12.068 1.00 86.75 101 SER A C 1
ATOM 783 O O . SER A 1 101 ? -24.773 -4.722 12.399 1.00 86.75 101 SER A O 1
ATOM 785 N N . TYR A 1 102 ? -22.612 -4.974 11.873 1.00 87.56 102 TYR A N 1
ATOM 786 C CA . TYR A 1 102 ? -22.265 -3.556 12.086 1.00 87.56 102 TYR A CA 1
ATOM 787 C C . TYR A 1 102 ? -23.142 -2.588 11.279 1.00 87.56 102 TYR A C 1
ATOM 789 O O . TYR A 1 102 ? -23.332 -1.445 11.689 1.00 87.56 102 TYR A O 1
ATOM 797 N N . ARG A 1 103 ? -23.656 -3.023 10.121 1.00 85.25 103 ARG A N 1
ATOM 798 C CA . ARG A 1 103 ? -24.506 -2.196 9.258 1.00 85.25 103 ARG A CA 1
ATOM 799 C C . ARG A 1 103 ? -25.897 -2.003 9.859 1.00 85.25 103 ARG A C 1
ATOM 801 O O . ARG A 1 103 ? -26.400 -0.887 9.819 1.00 85.25 103 ARG A O 1
ATOM 808 N N . MET A 1 104 ? -26.466 -3.058 10.440 1.00 86.56 104 MET A N 1
ATOM 809 C CA . MET A 1 104 ? -27.772 -3.002 11.106 1.00 86.56 104 MET A CA 1
ATOM 810 C C . MET A 1 104 ? -27.695 -2.148 12.373 1.00 86.56 104 MET A C 1
ATOM 812 O O . MET A 1 104 ? -28.472 -1.217 12.544 1.00 86.56 104 MET A O 1
ATOM 816 N N . ILE A 1 105 ? -26.660 -2.363 13.189 1.00 88.25 105 ILE A N 1
ATOM 817 C CA . ILE A 1 105 ? -26.438 -1.586 14.417 1.00 88.25 105 ILE A CA 1
ATOM 818 C C . ILE A 1 105 ? -26.268 -0.088 14.108 1.00 88.25 105 ILE A C 1
ATOM 820 O O . ILE A 1 105 ? -26.794 0.763 14.825 1.00 88.25 105 ILE A O 1
ATOM 824 N N . GLN A 1 106 ? -25.553 0.255 13.030 1.00 91.31 106 GLN A N 1
ATOM 825 C CA . GLN A 1 106 ? -25.402 1.647 12.598 1.00 91.31 106 GLN A CA 1
ATOM 826 C C . GLN A 1 106 ? -26.755 2.293 12.263 1.00 91.31 106 GLN A C 1
ATOM 828 O O . GLN A 1 106 ? -26.977 3.441 12.646 1.00 91.31 106 GLN A O 1
ATOM 833 N N . GLN A 1 107 ? -27.627 1.579 11.544 1.00 87.62 107 GLN A N 1
ATOM 834 C CA . GLN A 1 107 ? -28.948 2.080 11.149 1.00 87.62 107 GLN A CA 1
ATOM 835 C C . GLN A 1 107 ? -29.853 2.323 12.363 1.00 87.62 107 GLN A C 1
ATOM 837 O O . GLN A 1 107 ? -30.582 3.307 12.387 1.00 87.62 107 GLN A O 1
ATOM 842 N N . GLU A 1 108 ? -29.765 1.473 13.388 1.00 86.69 108 GLU A N 1
ATOM 843 C CA . GLU A 1 108 ? -30.636 1.533 14.568 1.00 86.69 108 GLU A CA 1
ATOM 844 C C . GLU A 1 108 ? -30.163 2.517 15.654 1.00 86.69 108 GLU A C 1
ATOM 846 O O . GLU A 1 108 ? -30.981 3.043 16.409 1.00 86.69 108 GLU A O 1
ATOM 851 N N . ARG A 1 109 ? -28.848 2.748 15.792 1.00 78.88 109 ARG A N 1
ATOM 852 C CA . ARG A 1 109 ? -28.278 3.505 16.929 1.00 78.88 109 ARG A CA 1
ATOM 853 C C . ARG A 1 109 ? -27.628 4.839 16.565 1.00 78.88 109 ARG A C 1
ATOM 855 O O . ARG A 1 109 ? -27.153 5.527 17.468 1.00 78.88 109 ARG A O 1
ATOM 862 N N . SER A 1 110 ? -27.565 5.210 15.285 1.00 77.44 110 SER A N 1
ATOM 863 C CA . SER A 1 110 ? -26.828 6.399 14.816 1.00 77.44 110 SER A CA 1
ATOM 864 C C . SER A 1 110 ? -25.371 6.438 15.315 1.00 77.44 110 SER A C 1
ATOM 866 O O . SER A 1 110 ? -24.794 7.503 15.534 1.00 77.44 110 SER A O 1
ATOM 868 N N . ILE A 1 111 ? -24.755 5.266 15.512 1.00 84.88 111 ILE A N 1
ATOM 869 C CA . ILE A 1 111 ? -23.337 5.125 15.869 1.00 84.88 111 ILE A CA 1
ATOM 870 C C . ILE A 1 111 ? -22.568 4.789 14.595 1.00 84.88 111 ILE A C 1
ATOM 872 O O . ILE A 1 111 ? -22.945 3.891 13.843 1.00 84.88 111 ILE A O 1
ATOM 876 N N . SER A 1 112 ? -21.459 5.485 14.345 1.00 88.12 112 SER A N 1
ATOM 877 C CA . SER A 1 112 ? -20.600 5.173 13.202 1.00 88.12 112 SER A CA 1
ATOM 878 C C . SER A 1 112 ? -19.979 3.776 13.335 1.00 88.12 112 SER A C 1
ATOM 880 O O . SER A 1 112 ? -19.685 3.305 14.434 1.00 88.12 112 SER A O 1
ATOM 882 N N . ARG A 1 113 ? -19.693 3.115 12.206 1.00 84.50 113 ARG A N 1
ATOM 883 C CA . ARG A 1 113 ? -19.017 1.797 12.196 1.00 84.50 113 ARG A CA 1
ATOM 884 C C . ARG A 1 113 ? -17.670 1.816 12.917 1.00 84.50 113 ARG A C 1
ATOM 886 O O . ARG A 1 113 ? -17.304 0.834 13.554 1.00 84.50 113 ARG A O 1
ATOM 893 N N . GLY A 1 114 ? -16.955 2.939 12.828 1.00 84.25 114 GLY A N 1
ATOM 894 C CA . GLY A 1 114 ? -15.728 3.164 13.588 1.00 84.25 114 GLY A CA 1
ATOM 895 C C . GLY A 1 114 ? -15.994 3.175 15.092 1.00 84.25 114 GLY A C 1
ATOM 896 O O . GLY A 1 114 ? -15.346 2.435 15.820 1.00 84.25 114 GLY A O 1
ATOM 897 N N . GLY A 1 115 ? -17.005 3.926 15.544 1.00 85.38 115 GLY A N 1
ATOM 898 C CA . GLY A 1 115 ? -17.404 3.970 16.953 1.00 85.38 115 GLY A CA 1
ATOM 899 C C . GLY A 1 115 ? -17.838 2.609 17.504 1.00 85.38 115 GLY A C 1
ATOM 900 O O . GLY A 1 115 ? -17.423 2.242 18.600 1.00 85.38 115 GLY A O 1
ATOM 901 N N . ILE A 1 116 ? -18.599 1.831 16.723 1.00 89.25 116 ILE A N 1
ATOM 902 C CA . ILE A 1 116 ? -18.974 0.445 17.057 1.00 89.25 116 ILE A CA 1
ATOM 903 C C . ILE A 1 116 ? -17.719 -0.410 17.284 1.00 89.25 116 ILE A C 1
ATOM 905 O O . ILE A 1 116 ? -17.576 -1.036 18.332 1.00 89.25 116 ILE A O 1
ATOM 909 N N . SER A 1 117 ? -16.777 -0.388 16.334 1.00 87.69 117 SER A N 1
ATOM 910 C CA . SER A 1 117 ? -15.522 -1.141 16.438 1.00 87.69 117 SER A CA 1
ATOM 911 C C . SER A 1 117 ? -14.686 -0.708 17.646 1.00 87.69 117 SER A C 1
ATOM 913 O O . SER A 1 117 ? -14.172 -1.559 18.369 1.00 87.69 117 SER A O 1
ATOM 915 N N . THR A 1 118 ? -14.587 0.598 17.914 1.00 88.56 118 THR A N 1
ATOM 916 C CA . THR A 1 118 ? -13.846 1.125 19.065 1.00 88.56 118 THR A CA 1
ATOM 917 C C . THR A 1 118 ? -14.424 0.631 20.388 1.00 88.56 118 THR A C 1
ATOM 919 O O . THR A 1 118 ? -13.659 0.171 21.233 1.00 88.56 118 THR A O 1
ATOM 922 N N . LEU A 1 119 ? -15.750 0.689 20.562 1.00 89.56 119 LEU A N 1
ATOM 923 C CA . LEU A 1 119 ? -16.419 0.252 21.792 1.00 89.56 119 LEU A CA 1
ATOM 924 C C . LEU A 1 119 ? -16.299 -1.262 22.005 1.00 89.56 119 LEU A C 1
ATOM 926 O O . LEU A 1 119 ? -16.044 -1.697 23.125 1.00 89.56 119 LEU A O 1
ATOM 930 N N . LEU A 1 120 ? -16.424 -2.059 20.941 1.00 89.75 120 LEU A N 1
ATOM 931 C CA . LEU A 1 120 ? -16.276 -3.515 21.008 1.00 89.75 120 LEU A CA 1
ATOM 932 C C . LEU A 1 120 ? -14.837 -3.933 21.357 1.00 89.75 120 LEU A C 1
ATOM 934 O O . LEU A 1 120 ? -14.636 -4.769 22.236 1.00 89.75 120 LEU A O 1
ATOM 938 N N . HIS A 1 121 ? -13.823 -3.304 20.753 1.00 88.50 121 HIS A N 1
ATOM 939 C CA . HIS A 1 121 ? -12.426 -3.543 21.135 1.00 88.50 121 HIS A CA 1
ATOM 940 C C . HIS A 1 121 ? -12.095 -3.023 22.540 1.00 88.50 121 HIS A C 1
ATOM 942 O O . HIS A 1 121 ? -11.234 -3.581 23.215 1.00 88.50 121 HIS A O 1
ATOM 948 N N . GLU A 1 122 ? -12.752 -1.957 22.999 1.00 89.50 122 GLU A N 1
ATOM 949 C CA . GLU A 1 122 ? -12.621 -1.494 24.380 1.00 89.50 122 GLU A CA 1
ATOM 950 C C . GLU A 1 122 ? -13.183 -2.518 25.371 1.00 89.50 122 GLU A C 1
ATOM 952 O O . GLU A 1 122 ? -12.490 -2.859 26.326 1.00 89.50 122 GLU A O 1
ATOM 957 N N . ALA A 1 123 ? -14.364 -3.080 25.098 1.00 88.56 123 ALA A N 1
ATOM 958 C CA . ALA A 1 123 ? -14.931 -4.169 25.892 1.00 88.56 123 ALA A CA 1
ATOM 959 C C . ALA A 1 123 ? -14.010 -5.402 25.921 1.00 88.56 123 ALA A C 1
ATOM 961 O O . ALA A 1 123 ? -13.779 -5.968 26.987 1.00 88.56 123 ALA A O 1
ATOM 962 N N . GLN A 1 124 ? -13.411 -5.763 24.780 1.00 88.44 124 GLN A N 1
ATOM 963 C CA . GLN A 1 124 ? -12.421 -6.841 24.686 1.00 88.44 124 GLN A CA 1
ATOM 964 C C . GLN A 1 124 ? -11.218 -6.608 25.617 1.00 88.44 124 GLN A C 1
ATOM 966 O O . GLN A 1 124 ? -10.809 -7.508 26.348 1.00 88.44 124 GLN A O 1
ATOM 971 N N . ARG A 1 125 ? -10.666 -5.384 25.629 1.00 87.75 125 ARG A N 1
ATOM 972 C CA . ARG A 1 125 ? -9.535 -5.018 26.501 1.00 87.75 125 ARG A CA 1
ATOM 973 C C . ARG A 1 125 ? -9.899 -5.068 27.982 1.00 87.75 125 ARG A C 1
ATOM 975 O O . ARG A 1 125 ? -9.081 -5.510 28.782 1.00 87.75 125 ARG A O 1
ATOM 982 N N . LEU A 1 126 ? -11.102 -4.619 28.339 1.00 88.25 126 LEU A N 1
ATOM 983 C CA . LEU A 1 126 ? -11.584 -4.631 29.722 1.00 88.25 126 LEU A CA 1
ATOM 984 C C . LEU A 1 126 ? -11.791 -6.057 30.240 1.00 88.25 126 LEU A C 1
ATOM 986 O O . LEU A 1 126 ? -11.418 -6.357 31.369 1.00 88.25 126 LEU A O 1
ATOM 990 N N . ALA A 1 127 ? -12.358 -6.928 29.406 1.00 86.25 127 ALA A N 1
ATOM 991 C CA . ALA A 1 127 ? -12.639 -8.312 29.767 1.00 86.25 127 ALA A CA 1
ATOM 992 C C . ALA A 1 127 ? -11.414 -9.234 29.675 1.00 86.25 127 ALA A C 1
ATOM 994 O O . ALA A 1 127 ? -11.450 -10.331 30.216 1.00 86.25 127 ALA A O 1
ATOM 995 N N . LYS A 1 128 ? -10.345 -8.818 28.978 1.00 85.44 128 LYS A N 1
ATOM 996 C CA . LYS A 1 128 ? -9.179 -9.658 28.634 1.00 85.44 128 LYS A CA 1
ATOM 997 C C . LYS A 1 128 ? -9.535 -10.953 27.880 1.00 85.44 128 LYS A C 1
ATOM 999 O O . LYS A 1 128 ? -8.712 -11.856 27.785 1.00 85.44 128 LYS A O 1
ATOM 1004 N N . VAL A 1 129 ? -10.729 -11.023 27.294 1.00 85.00 129 VAL A N 1
ATOM 1005 C CA . VAL A 1 129 ? -11.208 -12.145 26.476 1.00 85.00 129 VAL A CA 1
ATOM 1006 C C . VAL A 1 129 ? -11.197 -11.718 25.021 1.00 85.00 129 VAL A C 1
ATOM 1008 O O . VAL A 1 129 ? -11.710 -10.649 24.705 1.00 85.00 129 VAL A O 1
ATOM 1011 N N . ARG A 1 130 ? -10.666 -12.544 24.117 1.00 81.88 130 ARG A N 1
ATOM 1012 C CA . ARG A 1 130 ? -10.652 -12.254 22.680 1.00 81.88 130 ARG A CA 1
ATOM 1013 C C . ARG A 1 130 ? -11.875 -12.863 22.000 1.00 81.88 130 ARG A C 1
ATOM 1015 O O . ARG A 1 130 ? -11.948 -14.071 21.830 1.00 81.88 130 ARG A O 1
ATOM 1022 N N . PHE A 1 131 ? -12.817 -12.019 21.584 1.00 84.69 131 PHE A N 1
ATOM 1023 C CA . PHE A 1 131 ? -14.035 -12.457 20.883 1.00 84.69 131 PHE A CA 1
ATOM 1024 C C . PHE A 1 131 ? -14.260 -11.779 19.525 1.00 84.69 131 PHE A C 1
ATOM 1026 O O . PHE A 1 131 ? -15.133 -12.192 18.762 1.00 84.69 131 PHE A O 1
ATOM 1033 N N . LEU A 1 132 ? -13.489 -10.739 19.195 1.00 80.06 132 LEU A N 1
ATOM 1034 C CA . LEU A 1 132 ? -13.452 -10.173 17.849 1.00 80.06 132 LEU A CA 1
ATOM 1035 C C . LEU A 1 132 ? -12.213 -10.697 17.140 1.00 80.06 132 LEU A C 1
ATOM 1037 O O . LEU A 1 132 ? -11.127 -10.749 17.721 1.00 80.06 132 LEU A O 1
ATOM 1041 N N . ALA A 1 133 ? -12.361 -11.020 15.857 1.00 65.50 133 ALA A N 1
ATOM 1042 C CA . ALA A 1 133 ? -11.203 -11.120 14.986 1.00 65.50 133 ALA A CA 1
ATOM 1043 C C . ALA A 1 133 ? -10.480 -9.768 15.014 1.00 65.50 133 ALA A C 1
ATOM 1045 O O . ALA A 1 133 ? -11.124 -8.717 14.911 1.00 65.50 133 ALA A O 1
ATOM 1046 N N . ASP A 1 134 ? -9.159 -9.776 15.191 1.00 56.97 134 ASP A N 1
ATOM 1047 C CA . ASP A 1 134 ? -8.420 -8.524 15.242 1.00 56.97 134 ASP A CA 1
ATOM 1048 C C . ASP A 1 134 ? -8.640 -7.751 13.939 1.00 56.97 134 ASP A C 1
ATOM 1050 O O . ASP A 1 134 ? -8.204 -8.165 12.866 1.00 56.97 134 ASP A O 1
ATOM 1054 N N . ALA A 1 135 ? -9.221 -6.554 14.039 1.00 50.72 135 ALA A N 1
ATOM 1055 C CA . ALA A 1 135 ? -9.097 -5.551 12.983 1.00 50.72 135 ALA A CA 1
ATOM 1056 C C . ALA A 1 135 ? -7.617 -5.163 12.747 1.00 50.72 135 ALA A C 1
ATOM 1058 O O . ALA A 1 135 ? -7.287 -4.558 11.726 1.00 50.72 135 ALA A O 1
ATOM 1059 N N . GLN A 1 136 ? -6.753 -5.507 13.712 1.00 45.25 136 GLN A N 1
ATOM 1060 C CA . GLN A 1 136 ? -5.301 -5.340 13.733 1.00 45.25 136 GLN A CA 1
ATOM 1061 C C . GLN A 1 136 ? -4.531 -6.615 13.360 1.00 45.25 136 GLN A C 1
ATOM 1063 O O . GLN A 1 136 ? -3.305 -6.559 13.319 1.00 45.25 136 GLN A O 1
ATOM 1068 N N . ALA A 1 137 ? -5.199 -7.741 13.056 1.00 47.56 137 ALA A N 1
ATOM 1069 C CA . ALA A 1 137 ? -4.513 -8.832 12.381 1.00 47.56 137 ALA A CA 1
ATOM 1070 C C . ALA A 1 137 ? -3.996 -8.211 11.083 1.00 47.56 137 ALA A C 1
ATOM 1072 O O . ALA A 1 137 ? -4.796 -7.588 10.371 1.00 47.56 137 ALA A O 1
ATOM 1073 N N . PRO A 1 138 ? -2.687 -8.274 10.805 1.00 53.38 138 PRO A N 1
ATOM 1074 C CA . PRO A 1 138 ? -2.102 -7.536 9.708 1.00 53.38 138 PRO A CA 1
ATOM 1075 C C . PRO A 1 138 ? -2.551 -8.176 8.398 1.00 53.38 138 PRO A C 1
ATOM 1077 O O . PRO A 1 138 ? -1.881 -8.998 7.787 1.00 53.38 138 PRO A O 1
ATOM 1080 N N . GLY A 1 139 ? -3.753 -7.807 7.964 1.00 66.06 139 GLY A N 1
ATOM 1081 C CA . GLY A 1 139 ? -4.274 -8.165 6.668 1.00 66.06 139 GLY A CA 1
ATOM 1082 C C . GLY A 1 139 ? -3.471 -7.448 5.593 1.00 66.06 139 GLY A C 1
ATOM 1083 O O . GLY A 1 139 ? -2.647 -6.571 5.861 1.00 66.06 139 GLY A O 1
ATOM 1084 N N . MET A 1 140 ? -3.785 -7.745 4.338 1.00 72.25 140 MET A N 1
ATOM 1085 C CA . MET A 1 140 ? -3.106 -7.166 3.177 1.00 72.25 140 MET A CA 1
ATOM 1086 C C . MET A 1 140 ? -2.930 -5.634 3.247 1.00 72.25 140 MET A C 1
ATOM 1088 O O . MET A 1 140 ? -1.952 -5.092 2.748 1.00 72.25 140 MET A O 1
ATOM 1092 N N . ASN A 1 141 ? -3.856 -4.908 3.883 1.00 77.00 141 ASN A N 1
ATOM 1093 C CA . ASN A 1 141 ? -3.760 -3.455 4.047 1.00 77.00 141 ASN A CA 1
ATOM 1094 C C . ASN A 1 141 ? -2.662 -2.999 5.026 1.00 77.00 141 ASN A C 1
ATOM 1096 O O . ASN A 1 141 ? -2.093 -1.928 4.812 1.00 77.00 141 ASN A O 1
ATOM 1100 N N . ALA A 1 142 ? -2.393 -3.768 6.084 1.00 75.38 142 ALA A N 1
ATOM 1101 C CA . ALA A 1 142 ? -1.294 -3.512 7.013 1.00 75.38 142 ALA A CA 1
ATOM 1102 C C . ALA A 1 142 ? 0.040 -3.827 6.333 1.00 75.38 142 ALA A C 1
ATOM 1104 O O . ALA A 1 142 ? 0.871 -2.937 6.212 1.00 75.38 142 ALA A O 1
ATOM 1105 N N . ALA A 1 143 ? 0.153 -5.001 5.701 1.00 78.69 143 ALA A N 1
ATOM 1106 C CA . ALA A 1 143 ? 1.323 -5.366 4.902 1.00 78.69 143 ALA A CA 1
ATOM 1107 C C . ALA A 1 143 ? 1.642 -4.319 3.815 1.00 78.69 143 ALA A C 1
ATOM 1109 O O . ALA A 1 143 ? 2.785 -3.899 3.658 1.00 78.69 143 ALA A O 1
ATOM 1110 N N . ILE A 1 144 ? 0.623 -3.818 3.102 1.00 81.44 144 ILE A N 1
ATOM 1111 C CA . ILE A 1 144 ? 0.784 -2.698 2.164 1.00 81.44 144 ILE A CA 1
ATOM 1112 C C . ILE A 1 144 ? 1.330 -1.459 2.877 1.00 81.44 144 ILE A C 1
ATOM 1114 O O . ILE A 1 144 ? 2.231 -0.811 2.350 1.00 81.44 144 ILE A O 1
ATOM 1118 N N . ARG A 1 145 ? 0.783 -1.084 4.034 1.00 80.62 145 ARG A N 1
ATOM 1119 C CA . ARG A 1 145 ? 1.230 0.102 4.771 1.00 80.62 145 ARG A CA 1
ATOM 1120 C C . ARG A 1 145 ? 2.696 -0.027 5.179 1.00 80.62 145 ARG A C 1
ATOM 1122 O O . ARG A 1 145 ? 3.448 0.900 4.906 1.00 80.62 145 ARG A O 1
ATOM 1129 N N . ASP A 1 146 ? 3.074 -1.164 5.742 1.00 80.06 146 ASP A N 1
ATOM 1130 C CA . ASP A 1 146 ? 4.386 -1.371 6.354 1.00 80.06 146 ASP A CA 1
ATOM 1131 C C . ASP A 1 146 ? 5.482 -1.546 5.298 1.00 80.06 146 ASP A C 1
ATOM 1133 O O . ASP A 1 146 ? 6.561 -0.970 5.408 1.00 80.06 146 ASP A O 1
ATOM 1137 N N . VAL A 1 147 ? 5.188 -2.281 4.220 1.00 82.06 147 VAL A N 1
ATOM 1138 C CA . VAL A 1 147 ? 6.147 -2.508 3.131 1.00 82.06 147 VAL A CA 1
ATOM 1139 C C . VAL A 1 147 ? 6.283 -1.270 2.252 1.00 82.06 147 VAL A C 1
ATOM 1141 O O . VAL A 1 147 ? 7.389 -0.888 1.872 1.00 82.06 147 VAL A O 1
ATOM 1144 N N . THR A 1 148 ? 5.160 -0.655 1.864 1.00 80.94 148 THR A N 1
ATOM 1145 C CA . THR A 1 148 ? 5.158 0.321 0.762 1.00 80.94 148 THR A CA 1
ATOM 1146 C C . THR A 1 148 ? 5.257 1.769 1.210 1.00 80.94 148 THR A C 1
ATOM 1148 O O . THR A 1 148 ? 5.442 2.628 0.345 1.00 80.94 148 THR A O 1
ATOM 1151 N N . ARG A 1 149 ? 5.149 2.075 2.510 1.00 80.38 149 ARG A N 1
ATOM 1152 C CA . ARG A 1 149 ? 5.145 3.455 3.014 1.00 80.38 149 ARG A CA 1
ATOM 1153 C C . ARG A 1 149 ? 6.231 3.685 4.053 1.00 80.38 149 ARG A C 1
ATOM 1155 O O . ARG A 1 149 ? 6.470 2.851 4.914 1.00 80.38 149 ARG A O 1
ATOM 1162 N N . THR A 1 150 ? 6.832 4.868 4.010 1.00 75.81 150 THR A N 1
ATOM 1163 C CA . THR A 1 150 ? 7.718 5.343 5.075 1.00 75.81 150 THR A CA 1
ATOM 1164 C C . THR A 1 150 ? 6.891 6.116 6.096 1.00 75.81 150 THR A C 1
ATOM 1166 O O . THR A 1 150 ? 6.157 7.040 5.724 1.00 75.81 150 THR A O 1
ATOM 1169 N N . ALA A 1 151 ? 7.009 5.753 7.376 1.00 67.38 151 ALA A N 1
ATOM 1170 C CA . ALA A 1 151 ? 6.408 6.514 8.464 1.00 67.38 151 ALA A CA 1
ATOM 1171 C C . ALA A 1 151 ? 6.955 7.952 8.463 1.00 67.38 151 ALA A C 1
ATOM 1173 O O . ALA A 1 151 ? 8.147 8.180 8.265 1.00 67.38 151 ALA A O 1
ATOM 1174 N N . ARG A 1 152 ? 6.072 8.931 8.651 1.00 64.50 152 ARG A N 1
ATOM 1175 C CA . ARG A 1 152 ? 6.431 10.341 8.839 1.00 64.50 152 ARG A CA 1
ATOM 1176 C C . ARG A 1 152 ? 5.756 10.850 10.105 1.00 64.50 152 ARG A C 1
ATOM 1178 O O . ARG A 1 152 ? 4.764 10.266 10.542 1.00 64.50 152 ARG A O 1
ATOM 1185 N N . ALA A 1 153 ? 6.305 11.921 10.675 1.00 65.56 153 ALA A N 1
ATOM 1186 C CA . ALA A 1 153 ? 5.712 12.601 11.821 1.00 65.56 153 ALA A CA 1
ATOM 1187 C C . ALA A 1 153 ? 4.254 13.026 11.541 1.00 65.56 153 ALA A C 1
ATOM 1189 O O . ALA A 1 153 ? 3.833 13.158 10.385 1.00 65.56 153 ALA A O 1
ATOM 1190 N N . VAL A 1 154 ? 3.490 13.190 12.625 1.00 57.75 154 VAL A N 1
ATOM 1191 C CA . VAL A 1 154 ? 2.038 13.424 12.638 1.00 57.75 154 VAL A CA 1
ATOM 1192 C C . VAL A 1 154 ? 1.629 14.535 11.659 1.00 57.75 154 VAL A C 1
ATOM 1194 O O . VAL A 1 154 ? 2.234 15.599 11.628 1.00 57.75 154 VAL A O 1
ATOM 1197 N N . GLY A 1 155 ? 0.578 14.285 10.868 1.00 57.44 155 GLY A N 1
ATOM 1198 C CA . GLY A 1 155 ? -0.056 15.281 9.990 1.00 57.44 155 GLY A CA 1
ATOM 1199 C C . GLY A 1 155 ? 0.353 15.239 8.513 1.00 57.44 155 GLY A C 1
ATOM 1200 O O . GLY A 1 155 ? -0.338 15.823 7.681 1.00 57.44 155 GLY A O 1
ATOM 1201 N N . LEU A 1 156 ? 1.408 14.505 8.140 1.00 58.94 156 LEU A N 1
ATOM 1202 C CA . LEU A 1 156 ? 1.847 14.390 6.743 1.00 58.94 156 LEU A CA 1
ATOM 1203 C C . LEU A 1 156 ? 1.433 13.052 6.117 1.00 58.94 156 LEU A C 1
ATOM 1205 O O . LEU A 1 156 ? 1.575 11.986 6.719 1.00 58.94 156 LEU A O 1
ATOM 1209 N N . LYS A 1 157 ? 0.957 13.086 4.862 1.00 56.19 157 LYS A N 1
ATOM 1210 C CA . LYS A 1 157 ? 0.707 11.860 4.086 1.00 56.19 157 LYS A CA 1
ATOM 1211 C C . LYS A 1 157 ? 2.010 11.060 3.986 1.00 56.19 157 LYS A C 1
ATOM 1213 O O . LYS A 1 157 ? 3.027 11.573 3.519 1.00 56.19 157 LYS A O 1
ATOM 1218 N N . ALA A 1 158 ? 1.967 9.802 4.422 1.00 62.25 158 ALA A N 1
ATOM 1219 C CA . ALA A 1 158 ? 3.108 8.898 4.354 1.00 62.25 158 ALA A CA 1
ATOM 1220 C C . ALA A 1 158 ? 3.599 8.760 2.904 1.00 62.25 158 ALA A C 1
ATOM 1222 O O . ALA A 1 158 ? 2.805 8.499 1.994 1.00 62.25 158 ALA A O 1
ATOM 1223 N N . ALA A 1 159 ? 4.903 8.940 2.692 1.00 66.62 159 ALA A N 1
ATOM 1224 C CA . ALA A 1 159 ? 5.503 8.810 1.371 1.00 66.62 159 ALA A CA 1
ATOM 1225 C C . ALA A 1 159 ? 5.514 7.338 0.945 1.00 66.62 159 ALA A C 1
ATOM 1227 O O . ALA A 1 159 ? 5.846 6.458 1.741 1.00 66.62 159 ALA A O 1
ATOM 1228 N N . SER A 1 160 ? 5.150 7.069 -0.309 1.00 72.50 160 SER A N 1
ATOM 1229 C CA . SER A 1 160 ? 5.175 5.712 -0.850 1.00 72.50 160 SER A CA 1
ATOM 1230 C C . SER A 1 160 ? 6.587 5.382 -1.338 1.00 72.50 160 SER A C 1
ATOM 1232 O O . SER A 1 160 ? 7.055 5.988 -2.296 1.00 72.50 160 SER A O 1
ATOM 1234 N N . LYS A 1 161 ? 7.254 4.421 -0.692 1.00 75.94 161 LYS A N 1
ATOM 1235 C CA . LYS A 1 161 ? 8.561 3.885 -1.103 1.00 75.94 161 LYS A CA 1
ATOM 1236 C C . LYS A 1 161 ? 8.432 3.001 -2.344 1.00 75.94 161 LYS A C 1
ATOM 1238 O O . LYS A 1 161 ? 9.225 3.116 -3.271 1.00 75.94 161 LYS A O 1
ATOM 1243 N N . TYR A 1 162 ? 7.402 2.153 -2.367 1.00 77.06 162 TYR A N 1
ATOM 1244 C CA . TYR A 1 162 ? 7.131 1.231 -3.470 1.00 77.06 162 TYR A CA 1
ATOM 1245 C C . TYR A 1 162 ? 5.784 1.560 -4.116 1.00 77.06 162 TYR A C 1
ATOM 1247 O O . TYR A 1 162 ? 4.718 1.240 -3.590 1.00 77.06 162 TYR A O 1
ATOM 1255 N N . ASP A 1 163 ? 5.840 2.267 -5.241 1.00 79.50 163 ASP A N 1
ATOM 1256 C CA . ASP A 1 163 ? 4.699 2.652 -6.078 1.00 79.50 163 ASP A CA 1
ATOM 1257 C C . ASP A 1 163 ? 5.196 2.932 -7.505 1.00 79.50 163 ASP A C 1
ATOM 1259 O O . ASP A 1 163 ? 6.405 3.025 -7.727 1.00 79.50 163 ASP A O 1
ATOM 1263 N N . PHE A 1 164 ? 4.289 3.133 -8.463 1.00 81.44 164 PHE A N 1
ATOM 1264 C CA . PHE A 1 164 ? 4.640 3.479 -9.849 1.00 81.44 164 PHE A CA 1
ATOM 1265 C C . PHE A 1 164 ? 5.608 4.661 -9.947 1.00 81.44 164 PHE A C 1
ATOM 1267 O O . PHE A 1 164 ? 6.523 4.643 -10.767 1.00 81.44 164 PHE A O 1
ATOM 1274 N N . HIS A 1 165 ? 5.439 5.666 -9.083 1.00 79.56 165 HIS A N 1
ATOM 1275 C CA . HIS A 1 165 ? 6.326 6.826 -9.045 1.00 79.56 165 HIS A CA 1
ATOM 1276 C C . HIS A 1 165 ? 7.779 6.437 -8.725 1.00 79.56 165 HIS A C 1
ATOM 1278 O O . HIS A 1 165 ? 8.697 6.922 -9.380 1.00 79.56 165 HIS A O 1
ATOM 1284 N N . GLY A 1 166 ? 7.989 5.510 -7.784 1.00 77.81 166 GLY A N 1
ATOM 1285 C CA . GLY A 1 166 ? 9.323 5.019 -7.427 1.00 77.81 166 GLY A CA 1
ATOM 1286 C C . GLY A 1 166 ? 9.978 4.169 -8.521 1.00 77.81 166 GLY A C 1
ATOM 1287 O O . GLY A 1 166 ? 11.198 4.117 -8.604 1.00 77.81 166 GLY A O 1
ATOM 1288 N N . LEU A 1 167 ? 9.186 3.542 -9.397 1.00 83.06 167 LEU A N 1
ATOM 1289 C CA . LEU A 1 167 ? 9.687 2.719 -10.507 1.00 83.06 167 LEU A CA 1
ATOM 1290 C C . LEU A 1 167 ? 10.097 3.532 -11.738 1.00 83.06 167 LEU A C 1
ATOM 1292 O O . LEU A 1 167 ? 10.767 3.017 -12.633 1.00 83.06 167 LEU A O 1
ATOM 1296 N N . ARG A 1 168 ? 9.689 4.800 -11.803 1.00 84.25 168 ARG A N 1
ATOM 1297 C CA . ARG A 1 168 ? 9.899 5.657 -12.968 1.00 84.25 168 ARG A CA 1
ATOM 1298 C C . ARG A 1 168 ? 11.382 5.912 -13.239 1.00 84.25 168 ARG A C 1
ATOM 1300 O O . ARG A 1 168 ? 11.808 5.816 -14.384 1.00 84.25 168 ARG A O 1
ATOM 1307 N N . THR A 1 169 ? 12.171 6.188 -12.201 1.00 84.88 169 THR A N 1
ATOM 1308 C CA . THR A 1 169 ? 13.627 6.368 -12.328 1.00 84.88 169 THR A CA 1
ATOM 1309 C C . THR A 1 169 ? 14.294 5.080 -12.796 1.00 84.88 169 THR A C 1
ATOM 1311 O O . THR A 1 169 ? 15.063 5.111 -13.748 1.00 84.88 169 THR A O 1
ATOM 1314 N N . THR A 1 170 ? 13.923 3.934 -12.217 1.00 84.25 170 THR A N 1
ATOM 1315 C CA . THR A 1 170 ? 14.413 2.615 -12.641 1.00 84.25 170 THR A CA 1
ATOM 1316 C C . THR A 1 170 ? 14.111 2.338 -14.113 1.00 84.25 170 THR A C 1
ATOM 1318 O O . THR A 1 170 ? 15.002 1.913 -14.843 1.00 84.25 170 THR A O 1
ATOM 1321 N N . PHE A 1 171 ? 12.885 2.609 -14.571 1.00 86.19 171 PHE A N 1
ATOM 1322 C CA . PHE A 1 171 ? 12.508 2.453 -15.976 1.00 86.19 171 PHE A CA 1
ATOM 1323 C C . PHE A 1 171 ? 13.378 3.310 -16.904 1.00 86.19 171 PHE A C 1
ATOM 1325 O O . PHE A 1 171 ? 13.909 2.790 -17.883 1.00 86.19 171 PHE A O 1
ATOM 1332 N N . VAL A 1 172 ? 13.567 4.594 -16.578 1.00 85.56 172 VAL A N 1
ATOM 1333 C CA . VAL A 1 172 ? 14.384 5.511 -17.389 1.00 85.56 172 VAL A CA 1
ATOM 1334 C C . VAL A 1 172 ? 15.846 5.068 -17.421 1.00 85.56 172 VAL A C 1
ATOM 1336 O O . VAL A 1 172 ? 16.417 4.987 -18.504 1.00 85.56 172 VAL A O 1
ATOM 1339 N N . THR A 1 173 ? 16.440 4.707 -16.280 1.00 84.88 173 THR A N 1
ATOM 1340 C CA . THR A 1 173 ? 17.824 4.207 -16.225 1.00 84.88 173 THR A CA 1
ATOM 1341 C C . THR A 1 173 ? 18.004 2.965 -17.095 1.00 84.88 173 THR A C 1
ATOM 1343 O O . THR A 1 173 ? 18.958 2.869 -17.861 1.00 84.88 173 THR A O 1
ATOM 1346 N N . LEU A 1 174 ? 17.072 2.013 -17.013 1.00 84.62 174 LEU A N 1
ATOM 1347 C CA . LEU A 1 174 ? 17.124 0.793 -17.817 1.00 84.62 174 LEU A CA 1
ATOM 1348 C C . LEU A 1 174 ? 16.953 1.062 -19.312 1.00 84.62 174 LEU A C 1
ATOM 1350 O O . LEU A 1 174 ? 17.570 0.375 -20.119 1.00 84.62 174 LEU A O 1
ATOM 1354 N N . ALA A 1 175 ? 16.111 2.027 -19.681 1.00 84.00 175 ALA A N 1
ATOM 1355 C CA . ALA A 1 175 ? 15.905 2.395 -21.073 1.00 84.00 175 ALA A CA 1
ATOM 1356 C C . ALA A 1 175 ? 17.132 3.108 -21.662 1.00 84.00 175 ALA A C 1
ATOM 1358 O O . ALA A 1 175 ? 17.532 2.779 -22.775 1.00 84.00 175 ALA A O 1
ATOM 1359 N N . LEU A 1 176 ? 17.771 4.001 -20.898 1.00 83.56 176 LEU A N 1
ATOM 1360 C CA . LEU A 1 176 ? 19.038 4.629 -21.290 1.00 83.56 176 LEU A CA 1
ATOM 1361 C C . LEU A 1 176 ? 20.139 3.580 -21.480 1.00 83.56 176 LEU A C 1
ATOM 1363 O O . LEU A 1 176 ? 20.789 3.560 -22.517 1.00 83.56 176 LEU A O 1
ATOM 1367 N N . ASN A 1 177 ? 20.278 2.638 -20.541 1.00 80.75 177 ASN A N 1
ATOM 1368 C CA . ASN A 1 177 ? 21.241 1.535 -20.658 1.00 80.75 177 ASN A CA 1
ATOM 1369 C C . ASN A 1 177 ? 20.946 0.589 -21.836 1.00 80.75 177 ASN A C 1
ATOM 1371 O O . ASN A 1 177 ? 21.827 -0.143 -22.270 1.00 80.75 177 ASN A O 1
ATOM 1375 N N . ALA A 1 178 ? 19.707 0.562 -22.330 1.00 80.19 178 ALA A N 1
ATOM 1376 C CA . ALA A 1 178 ? 19.321 -0.199 -23.515 1.00 80.19 178 ALA A CA 1
ATOM 1377 C C . ALA A 1 178 ? 19.498 0.596 -24.825 1.00 80.19 178 ALA A C 1
ATOM 1379 O O . ALA A 1 178 ? 19.060 0.122 -25.872 1.00 80.19 178 ALA A O 1
ATOM 1380 N N . GLY A 1 179 ? 20.089 1.797 -24.771 1.00 79.12 179 GLY A N 1
ATOM 1381 C CA . GLY A 1 179 ? 20.343 2.649 -25.935 1.00 79.12 179 GLY A CA 1
ATOM 1382 C C . GLY A 1 179 ? 19.128 3.446 -26.417 1.00 79.12 179 GLY A C 1
ATOM 1383 O O . GLY A 1 179 ? 19.110 3.929 -27.548 1.00 79.12 179 GLY A O 1
ATOM 1384 N N . VAL A 1 180 ? 18.074 3.586 -25.605 1.00 82.38 180 VAL A N 1
ATOM 1385 C CA . VAL A 1 180 ? 16.930 4.428 -25.980 1.00 82.38 180 VAL A CA 1
ATOM 1386 C C . VAL A 1 180 ? 17.341 5.897 -25.898 1.00 82.38 180 VAL A C 1
ATOM 1388 O O . VAL A 1 180 ? 17.734 6.380 -24.838 1.00 82.38 180 VAL A O 1
ATOM 1391 N N . GLY A 1 181 ? 17.197 6.616 -27.013 1.00 83.69 181 GLY A N 1
ATOM 1392 C CA . GLY A 1 181 ? 17.537 8.035 -27.104 1.00 83.69 181 GLY A CA 1
ATOM 1393 C C . GLY A 1 181 ? 16.825 8.906 -26.062 1.00 83.69 181 GLY A C 1
ATOM 1394 O O . GLY A 1 181 ? 15.640 8.719 -25.761 1.00 83.69 181 GLY A O 1
ATOM 1395 N N . VAL A 1 182 ? 17.560 9.892 -25.546 1.00 85.19 182 VAL A N 1
ATOM 1396 C CA . VAL A 1 182 ? 17.128 10.796 -24.470 1.00 85.19 182 VAL A CA 1
ATOM 1397 C C . VAL A 1 182 ? 15.835 11.528 -24.830 1.00 85.19 182 VAL A C 1
ATOM 1399 O O . VAL A 1 182 ? 14.926 11.590 -24.003 1.00 85.19 182 VAL A O 1
ATOM 1402 N N . ASP A 1 183 ? 15.695 12.007 -26.066 1.00 86.81 183 ASP A N 1
ATOM 1403 C CA . ASP A 1 183 ? 14.519 12.778 -26.497 1.00 86.81 183 ASP A CA 1
ATOM 1404 C C . ASP A 1 183 ? 13.236 11.943 -26.478 1.00 86.81 183 ASP A C 1
ATOM 1406 O O . ASP A 1 183 ? 12.192 12.392 -26.001 1.00 86.81 183 ASP A O 1
ATOM 1410 N N . LYS A 1 184 ? 13.328 10.670 -26.887 1.00 86.62 184 LYS A N 1
ATOM 1411 C CA . LYS A 1 184 ? 12.203 9.724 -26.821 1.00 86.62 184 LYS A CA 1
ATOM 1412 C C . LYS A 1 184 ? 11.787 9.467 -25.372 1.00 86.62 184 LYS A C 1
ATOM 1414 O O . LYS A 1 184 ? 10.597 9.402 -25.068 1.00 86.62 184 LYS A O 1
ATOM 1419 N N . LEU A 1 185 ? 12.749 9.362 -24.456 1.00 85.44 185 LEU A N 1
ATOM 1420 C CA . LEU A 1 185 ? 12.464 9.178 -23.030 1.00 85.44 185 LEU A CA 1
ATOM 1421 C C . LEU A 1 185 ? 11.899 10.434 -22.368 1.00 85.44 185 LEU A C 1
ATOM 1423 O O . LEU A 1 185 ? 11.015 10.318 -21.511 1.00 85.44 185 LEU A O 1
ATOM 1427 N N . LYS A 1 186 ? 12.363 11.621 -22.773 1.00 87.56 186 LYS A N 1
ATOM 1428 C CA . LYS A 1 186 ? 11.814 12.905 -22.322 1.00 87.56 186 LYS A CA 1
ATOM 1429 C C . LYS A 1 186 ? 10.370 13.074 -22.786 1.00 87.56 186 LYS A C 1
ATOM 1431 O O . LYS A 1 186 ? 9.547 13.486 -21.975 1.00 87.56 186 LYS A O 1
ATOM 1436 N N . ALA A 1 187 ? 10.043 12.666 -24.013 1.00 87.44 187 ALA A N 1
ATOM 1437 C CA . ALA A 1 187 ? 8.672 12.666 -24.519 1.00 87.44 187 ALA A CA 1
ATOM 1438 C C . ALA A 1 187 ? 7.759 11.671 -23.773 1.00 87.44 187 ALA A C 1
ATOM 1440 O O . ALA A 1 187 ? 6.624 12.002 -23.446 1.00 87.44 187 ALA A O 1
ATOM 1441 N N . LEU A 1 188 ? 8.252 10.465 -23.467 1.00 83.00 188 LEU A N 1
ATOM 1442 C CA . LEU A 1 188 ? 7.451 9.410 -22.827 1.00 83.00 188 LEU A CA 1
ATOM 1443 C C . LEU A 1 188 ? 7.251 9.604 -21.325 1.00 83.00 188 LEU A C 1
ATOM 1445 O O . LEU A 1 188 ? 6.185 9.306 -20.790 1.00 83.00 188 LEU A O 1
ATOM 1449 N N . THR A 1 189 ? 8.298 10.022 -20.618 1.00 82.88 189 THR A N 1
ATOM 1450 C CA . THR A 1 189 ? 8.250 10.134 -19.159 1.00 82.88 189 THR A CA 1
ATOM 1451 C C . THR A 1 189 ? 8.083 11.582 -18.738 1.00 82.88 189 THR A C 1
ATOM 1453 O O . THR A 1 189 ? 7.245 11.868 -17.889 1.00 82.88 189 THR A O 1
ATOM 1456 N N . GLY A 1 190 ? 8.791 12.515 -19.359 1.00 83.81 190 GLY A N 1
ATOM 1457 C CA . GLY A 1 190 ? 8.825 13.927 -18.995 1.00 83.81 190 GLY A CA 1
ATOM 1458 C C . GLY A 1 190 ? 10.245 14.374 -18.653 1.00 83.81 190 GLY A C 1
ATOM 1459 O O . GLY A 1 190 ? 11.017 13.636 -18.036 1.00 83.81 190 GLY A O 1
ATOM 1460 N N . HIS A 1 191 ? 10.559 15.612 -19.027 1.00 82.44 191 HIS A N 1
ATOM 1461 C CA . HIS A 1 191 ? 11.903 16.195 -19.031 1.00 82.44 191 HIS A CA 1
ATOM 1462 C C . HIS A 1 191 ? 12.661 16.048 -17.702 1.00 82.44 191 HIS A C 1
ATOM 1464 O O . HIS A 1 191 ? 13.734 15.443 -17.667 1.00 82.44 191 HIS A O 1
ATOM 1470 N N . HIS A 1 192 ? 12.064 16.495 -16.593 1.00 81.81 192 HIS A N 1
ATOM 1471 C CA . HIS A 1 192 ? 12.735 16.524 -15.289 1.00 81.81 192 HIS A CA 1
ATOM 1472 C C . HIS A 1 192 ? 13.191 15.156 -14.775 1.00 81.81 192 HIS A C 1
ATOM 1474 O O . HIS A 1 192 ? 14.202 15.057 -14.079 1.00 81.81 192 HIS A O 1
ATOM 1480 N N . THR A 1 193 ? 12.470 14.076 -15.091 1.00 79.69 193 THR A N 1
ATOM 1481 C CA . THR A 1 193 ? 12.868 12.749 -14.601 1.00 79.69 193 THR A CA 1
ATOM 1482 C C . THR A 1 193 ? 14.087 12.221 -15.331 1.00 79.69 193 THR A C 1
ATOM 1484 O O . THR A 1 193 ? 14.959 11.638 -14.693 1.00 79.69 193 THR A O 1
ATOM 1487 N N . VAL A 1 194 ? 14.172 12.457 -16.639 1.00 79.38 194 VAL A N 1
ATOM 1488 C CA . VAL A 1 194 ? 15.338 12.058 -17.429 1.00 79.38 194 VAL A CA 1
ATOM 1489 C C . VAL A 1 194 ? 16.570 12.841 -16.988 1.00 79.38 194 VAL A C 1
ATOM 1491 O O . VAL A 1 194 ? 17.607 12.237 -16.745 1.00 79.38 194 VAL A O 1
ATOM 1494 N N . GLU A 1 195 ? 16.442 14.149 -16.764 1.00 83.44 195 GLU A N 1
ATOM 1495 C CA . GLU A 1 195 ? 17.534 14.986 -16.244 1.00 83.44 195 GLU A CA 1
ATOM 1496 C C . GLU A 1 195 ? 18.018 14.534 -14.862 1.00 83.44 195 GLU A C 1
ATOM 1498 O O . GLU A 1 195 ? 19.220 14.409 -14.634 1.00 83.44 195 GLU A O 1
ATOM 1503 N N . THR A 1 196 ? 17.088 14.225 -13.952 1.00 83.50 196 THR A N 1
ATOM 1504 C CA . THR A 1 196 ? 17.414 13.697 -12.617 1.00 83.50 196 THR A CA 1
ATOM 1505 C C . THR A 1 196 ? 18.172 12.370 -12.721 1.00 83.50 196 THR A C 1
ATOM 1507 O O . THR A 1 196 ? 19.161 12.159 -12.019 1.00 83.50 196 THR A O 1
ATOM 1510 N N . VAL A 1 197 ? 17.734 11.475 -13.614 1.00 82.12 197 VAL A N 1
ATOM 1511 C CA . VAL A 1 197 ? 18.400 10.188 -13.854 1.00 82.12 197 VAL A CA 1
ATOM 1512 C C . VAL A 1 197 ? 19.788 10.385 -14.445 1.00 82.12 197 VAL A C 1
ATOM 1514 O O . VAL A 1 197 ? 20.739 9.794 -13.942 1.00 82.12 197 VAL A O 1
ATOM 1517 N N . MET A 1 198 ? 19.934 11.249 -15.447 1.00 81.88 198 MET A N 1
ATOM 1518 C CA . MET A 1 198 ? 21.236 11.542 -16.041 1.00 81.88 198 MET A CA 1
ATOM 1519 C C . MET A 1 198 ? 22.213 12.139 -15.025 1.00 81.88 198 MET A C 1
ATOM 1521 O O . MET A 1 198 ? 23.373 11.748 -14.998 1.00 81.88 198 MET A O 1
ATOM 1525 N N . ARG A 1 199 ? 21.742 13.028 -14.143 1.00 83.56 199 ARG A N 1
ATOM 1526 C CA . ARG A 1 199 ? 22.582 13.669 -13.123 1.00 83.56 199 ARG A CA 1
ATOM 1527 C C . ARG A 1 199 ? 23.038 12.712 -12.019 1.00 83.56 199 ARG A C 1
ATOM 1529 O O . ARG A 1 199 ? 24.161 12.835 -11.543 1.00 83.56 199 ARG A O 1
ATOM 1536 N N . HIS A 1 200 ? 22.168 11.805 -11.568 1.00 77.12 200 HIS A N 1
ATOM 1537 C CA . HIS A 1 200 ? 22.407 11.038 -10.336 1.00 77.12 200 HIS A CA 1
ATOM 1538 C C . HIS A 1 200 ? 22.620 9.535 -10.541 1.00 77.12 200 HIS A C 1
ATOM 1540 O O . HIS A 1 200 ? 23.223 8.887 -9.686 1.00 77.12 200 HIS A O 1
ATOM 1546 N N . TYR A 1 201 ? 22.125 8.966 -11.640 1.00 69.56 201 TYR A N 1
ATOM 1547 C CA . TYR A 1 201 ? 22.019 7.514 -11.813 1.00 69.56 201 TYR A CA 1
ATOM 1548 C C . TYR A 1 201 ? 22.700 6.991 -13.079 1.00 69.56 201 TYR A C 1
ATOM 1550 O O . TYR A 1 201 ? 23.132 5.839 -13.093 1.00 69.56 201 TYR A O 1
ATOM 1558 N N . PHE A 1 202 ? 22.809 7.802 -14.132 1.00 67.00 202 PHE A N 1
ATOM 1559 C CA . PHE A 1 202 ? 23.495 7.411 -15.356 1.00 67.00 202 PHE A CA 1
ATOM 1560 C C . PHE A 1 202 ? 24.991 7.710 -15.230 1.00 67.00 202 PHE A C 1
ATOM 1562 O O . PHE A 1 202 ? 25.425 8.853 -15.326 1.00 67.00 202 PHE A O 1
ATOM 1569 N N . LYS A 1 203 ? 25.786 6.664 -14.998 1.00 66.81 203 LYS A N 1
ATOM 1570 C CA . LYS A 1 203 ? 27.242 6.707 -15.153 1.00 66.81 203 LYS A CA 1
ATOM 1571 C C . LYS A 1 203 ? 27.565 5.939 -16.434 1.00 66.81 203 LYS A C 1
ATOM 1573 O O . LYS A 1 203 ? 27.499 4.708 -16.383 1.00 66.81 203 LYS A O 1
ATOM 1578 N N . PRO A 1 204 ? 27.863 6.611 -17.563 1.00 61.47 204 PRO A N 1
ATOM 1579 C CA . PRO A 1 204 ? 28.308 5.913 -18.759 1.00 61.47 204 PRO A CA 1
ATOM 1580 C C . PRO A 1 204 ? 29.525 5.080 -18.366 1.00 61.47 204 PRO A C 1
ATOM 1582 O O . PRO A 1 204 ? 30.479 5.611 -17.789 1.00 61.47 204 PRO A O 1
ATOM 1585 N N . ARG A 1 205 ? 29.493 3.765 -18.594 1.00 56.41 205 ARG A N 1
ATOM 1586 C CA . ARG A 1 205 ? 30.712 2.974 -18.422 1.00 56.41 205 ARG A CA 1
ATOM 1587 C C . ARG A 1 205 ? 31.716 3.509 -19.436 1.00 56.41 205 ARG A C 1
ATOM 1589 O O . ARG A 1 205 ? 31.365 3.698 -20.597 1.00 56.41 205 ARG A O 1
ATOM 1596 N N . GLY A 1 206 ? 32.955 3.763 -19.012 1.00 54.53 206 GLY A N 1
ATOM 1597 C CA . GLY A 1 206 ? 33.995 4.295 -19.903 1.00 54.53 206 GLY A CA 1
ATOM 1598 C C . GLY A 1 206 ? 34.224 3.435 -21.156 1.00 54.53 206 GLY A C 1
ATOM 1599 O O . GLY A 1 206 ? 34.710 3.937 -22.161 1.00 54.53 206 GLY A O 1
ATOM 1600 N N . THR A 1 207 ? 33.818 2.163 -21.121 1.00 53.56 207 THR A N 1
ATOM 1601 C CA . THR A 1 207 ? 33.813 1.233 -22.256 1.00 53.56 207 THR A CA 1
ATOM 1602 C C . THR A 1 207 ? 32.762 1.570 -23.313 1.00 53.56 207 THR A C 1
ATOM 1604 O O . THR A 1 207 ? 33.055 1.473 -24.499 1.00 53.56 207 THR A O 1
ATOM 1607 N N . ASP A 1 208 ? 31.570 2.007 -22.906 1.00 60.62 208 ASP A N 1
ATOM 1608 C CA . ASP A 1 208 ? 30.445 2.245 -23.817 1.00 60.62 208 ASP A CA 1
ATOM 1609 C C . ASP A 1 208 ? 30.656 3.566 -24.566 1.00 60.62 208 ASP A C 1
ATOM 1611 O O . ASP A 1 208 ? 30.580 3.600 -25.789 1.00 60.62 208 ASP A O 1
ATOM 1615 N N . ALA A 1 209 ? 31.096 4.611 -23.854 1.00 58.88 209 ALA A N 1
ATOM 1616 C CA . ALA A 1 209 ? 31.491 5.879 -24.468 1.00 58.88 209 ALA A CA 1
ATOM 1617 C C . ALA A 1 209 ? 32.683 5.713 -25.425 1.00 58.88 209 ALA A C 1
ATOM 1619 O O . ALA A 1 209 ? 32.710 6.318 -26.490 1.00 58.88 209 ALA A O 1
ATOM 1620 N N . ARG A 1 210 ? 33.665 4.866 -25.082 1.00 57.94 210 ARG A N 1
ATOM 1621 C CA . ARG A 1 210 ? 34.817 4.586 -25.953 1.00 57.94 210 ARG A CA 1
ATOM 1622 C C . ARG A 1 210 ? 34.410 3.835 -27.221 1.00 57.94 210 ARG A C 1
ATOM 1624 O O . ARG A 1 210 ? 34.941 4.139 -28.284 1.00 57.94 210 ARG A O 1
ATOM 1631 N N . ASN A 1 211 ? 33.480 2.888 -27.122 1.00 63.72 211 ASN A N 1
ATOM 1632 C CA . ASN A 1 211 ? 32.974 2.138 -28.272 1.00 63.72 211 ASN A CA 1
ATOM 1633 C C . ASN A 1 211 ? 32.079 3.003 -29.171 1.00 63.72 211 ASN A C 1
ATOM 1635 O O . ASN A 1 211 ? 32.208 2.943 -30.389 1.00 63.72 211 ASN A O 1
ATOM 1639 N N . GLU A 1 212 ? 31.230 3.849 -28.587 1.00 65.31 212 GLU A N 1
ATOM 1640 C CA . GLU A 1 212 ? 30.402 4.805 -29.330 1.00 65.31 212 GLU A CA 1
ATOM 1641 C C . GLU A 1 212 ? 31.252 5.885 -30.014 1.00 65.31 212 GLU A C 1
ATOM 1643 O O . GLU A 1 212 ? 31.037 6.175 -31.187 1.00 65.31 212 GLU A O 1
ATOM 1648 N N . LEU A 1 213 ? 32.275 6.420 -29.335 1.00 64.88 213 LEU A N 1
ATOM 1649 C CA . LEU A 1 213 ? 33.231 7.356 -29.938 1.00 64.88 213 LEU A CA 1
ATOM 1650 C C . LEU A 1 213 ? 34.052 6.694 -31.050 1.00 64.88 213 LEU A C 1
ATOM 1652 O O . LEU A 1 213 ? 34.287 7.326 -32.074 1.00 64.88 213 LEU A O 1
ATOM 1656 N N . ARG A 1 214 ? 34.440 5.421 -30.891 1.00 62.59 214 ARG A N 1
ATOM 1657 C CA . ARG A 1 214 ? 35.087 4.638 -31.958 1.00 62.59 214 ARG A CA 1
ATOM 1658 C C . ARG A 1 214 ? 34.179 4.400 -33.162 1.00 62.59 214 ARG A C 1
ATOM 1660 O O . AR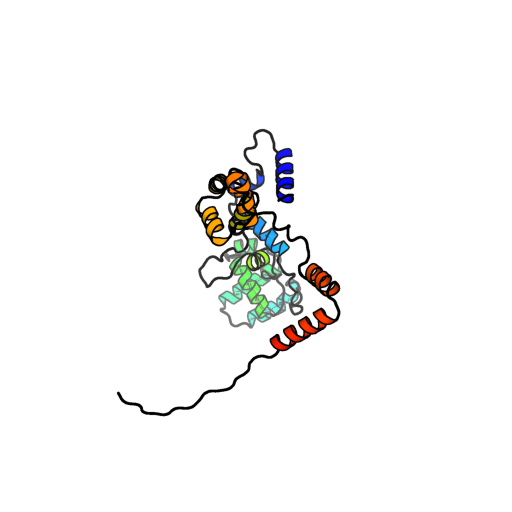G A 1 214 ? 34.674 4.356 -34.277 1.00 62.59 214 ARG A O 1
ATOM 1667 N N . ALA A 1 215 ? 32.877 4.243 -32.943 1.00 69.81 215 ALA A N 1
ATOM 1668 C CA . ALA A 1 215 ? 31.909 4.063 -34.020 1.00 69.81 215 ALA A CA 1
ATOM 1669 C C . ALA A 1 215 ? 31.553 5.382 -34.733 1.00 69.81 215 ALA A C 1
ATOM 1671 O O . ALA A 1 215 ? 31.191 5.360 -35.906 1.00 69.81 215 ALA A O 1
ATOM 1672 N N . ALA A 1 216 ? 31.627 6.517 -34.030 1.00 69.69 216 ALA A N 1
ATOM 1673 C CA . ALA A 1 216 ? 31.234 7.827 -34.547 1.00 69.69 216 ALA A CA 1
ATOM 1674 C C . ALA A 1 216 ? 32.389 8.639 -35.163 1.00 69.69 216 ALA A C 1
ATOM 1676 O O . ALA A 1 216 ? 32.131 9.531 -35.972 1.00 69.69 216 ALA A O 1
ATOM 1677 N N . LEU A 1 217 ? 33.642 8.374 -34.778 1.00 65.81 217 LEU A N 1
ATOM 1678 C CA . LEU A 1 217 ? 34.816 9.101 -35.266 1.00 65.81 217 LEU A CA 1
ATOM 1679 C C . LEU A 1 217 ? 35.544 8.325 -36.378 1.00 65.81 217 LEU A C 1
ATOM 1681 O O . LEU A 1 217 ? 35.581 7.096 -36.344 1.00 65.81 217 LEU A O 1
ATOM 1685 N N . PRO A 1 218 ? 36.144 9.021 -37.363 1.00 70.12 218 PRO A N 1
ATOM 1686 C CA . PRO A 1 218 ? 36.941 8.378 -38.403 1.00 70.12 218 PRO A CA 1
ATOM 1687 C C . PRO A 1 218 ? 38.154 7.658 -37.803 1.00 70.12 218 PRO A C 1
ATOM 1689 O O . PRO A 1 218 ? 38.740 8.130 -36.826 1.00 70.12 218 PRO A O 1
ATOM 1692 N N . ALA A 1 219 ? 38.559 6.550 -38.436 1.00 61.44 219 ALA A N 1
ATOM 1693 C CA . ALA A 1 219 ? 39.642 5.670 -37.983 1.00 61.44 219 ALA A CA 1
ATOM 1694 C C . ALA A 1 219 ? 40.933 6.428 -37.607 1.00 61.44 219 ALA A C 1
ATOM 1696 O O . ALA A 1 219 ? 41.576 6.115 -36.605 1.00 61.44 219 ALA A O 1
ATOM 1697 N N . SER A 1 220 ? 41.229 7.514 -38.329 1.00 69.88 220 SER A N 1
ATOM 1698 C CA . SER A 1 220 ? 42.367 8.413 -38.102 1.00 69.88 220 SER A CA 1
ATOM 1699 C C . SER A 1 220 ? 42.436 9.050 -36.707 1.00 69.88 220 SER A C 1
ATOM 1701 O O . SER A 1 220 ? 43.520 9.431 -36.275 1.00 69.88 220 SER A O 1
ATOM 1703 N N . LEU A 1 221 ? 41.313 9.163 -35.986 1.00 54.09 221 LEU A N 1
ATOM 1704 C CA . LEU A 1 221 ? 41.244 9.720 -34.626 1.00 54.09 221 LEU A CA 1
ATOM 1705 C C . LEU A 1 221 ? 41.127 8.643 -33.535 1.00 54.09 221 LEU A C 1
ATOM 1707 O O . LEU A 1 221 ? 41.148 8.960 -32.346 1.00 54.09 221 LEU A O 1
ATOM 1711 N N . THR A 1 222 ? 40.990 7.373 -33.921 1.00 60.56 222 THR A N 1
ATOM 1712 C CA . THR A 1 222 ? 40.721 6.254 -33.002 1.00 60.56 222 THR A CA 1
ATOM 1713 C C . THR A 1 222 ? 41.809 5.175 -32.996 1.00 60.56 222 THR A C 1
ATOM 1715 O O . THR A 1 222 ? 41.794 4.313 -32.110 1.00 60.56 222 THR A O 1
ATOM 1718 N N . GLU A 1 223 ? 42.751 5.233 -33.945 1.00 53.59 223 GLU A N 1
ATOM 1719 C CA . GLU A 1 223 ? 43.823 4.247 -34.168 1.00 53.59 223 GLU A CA 1
ATOM 1720 C C . GLU A 1 223 ? 45.150 4.531 -33.441 1.00 53.59 223 GLU A C 1
ATOM 1722 O O . GLU A 1 223 ? 46.135 3.834 -33.661 1.00 53.59 223 GLU A O 1
ATOM 1727 N N . THR A 1 224 ? 45.205 5.466 -32.492 1.00 48.50 224 THR A N 1
ATOM 1728 C CA . THR A 1 224 ? 46.401 5.664 -31.644 1.00 48.50 224 THR A CA 1
ATOM 1729 C C . THR A 1 224 ? 46.226 5.049 -30.260 1.00 48.50 224 THR A C 1
ATOM 1731 O O . THR A 1 224 ? 46.292 5.698 -29.222 1.00 48.50 224 THR A O 1
ATOM 1734 N N . ALA A 1 225 ? 45.992 3.745 -30.245 1.00 43.91 225 ALA A N 1
ATOM 1735 C CA . ALA A 1 225 ? 46.436 2.891 -29.157 1.00 43.91 225 ALA A CA 1
ATOM 1736 C C . ALA A 1 225 ? 46.637 1.515 -29.773 1.00 43.91 225 ALA A C 1
ATOM 1738 O O . ALA A 1 225 ? 45.658 0.805 -30.009 1.00 43.91 225 ALA A O 1
ATOM 1739 N N . ALA A 1 226 ? 47.900 1.177 -30.050 1.00 43.28 226 ALA A N 1
ATOM 1740 C CA . ALA A 1 226 ? 48.319 -0.204 -30.218 1.00 43.28 226 ALA A CA 1
ATOM 1741 C C . ALA A 1 226 ? 47.563 -1.066 -29.201 1.00 43.28 226 ALA A C 1
ATOM 1743 O O . ALA A 1 226 ? 47.415 -0.656 -28.045 1.00 43.28 226 ALA A O 1
ATOM 1744 N N . GLU A 1 227 ? 47.025 -2.191 -29.666 1.00 42.34 227 GLU A N 1
ATOM 1745 C CA . GLU A 1 227 ? 46.306 -3.168 -28.860 1.00 42.34 227 GLU A CA 1
ATOM 1746 C C . GLU A 1 227 ? 47.033 -3.393 -27.529 1.00 42.34 227 GLU A C 1
ATOM 1748 O O . GLU A 1 227 ? 48.015 -4.123 -27.440 1.00 42.34 227 GLU A O 1
ATOM 1753 N N . LEU A 1 228 ? 46.547 -2.753 -26.465 1.00 43.28 228 LEU A N 1
ATOM 1754 C CA . LEU A 1 228 ? 46.749 -3.292 -25.136 1.00 43.28 228 LEU A CA 1
ATOM 1755 C C . LEU A 1 228 ? 45.856 -4.531 -25.109 1.00 43.28 228 LEU A C 1
ATOM 1757 O O . LEU A 1 228 ? 44.642 -4.375 -25.296 1.00 43.28 228 LEU A O 1
ATOM 1761 N N . PRO A 1 229 ? 46.429 -5.737 -24.958 1.00 40.66 229 PRO A N 1
ATOM 1762 C CA . PRO A 1 229 ? 45.660 -6.964 -25.022 1.00 40.66 229 PRO A CA 1
ATOM 1763 C C . PRO A 1 229 ? 44.520 -6.879 -24.013 1.00 40.66 229 PRO A C 1
ATOM 1765 O O . PRO A 1 229 ? 44.704 -6.422 -22.881 1.00 40.66 229 PRO A O 1
ATOM 1768 N N . GLU A 1 230 ? 43.327 -7.280 -24.456 1.00 40.00 230 GLU A N 1
ATOM 1769 C CA . GLU A 1 230 ? 42.160 -7.405 -23.597 1.00 40.00 230 GLU A CA 1
ATOM 1770 C C . GLU A 1 230 ? 42.564 -8.124 -22.307 1.00 40.00 230 GLU A C 1
ATOM 1772 O O . GLU A 1 230 ? 43.083 -9.241 -22.340 1.00 40.00 230 GLU A O 1
ATOM 1777 N N . ALA A 1 231 ? 42.318 -7.488 -21.162 1.00 44.69 231 ALA A N 1
ATOM 1778 C CA . ALA A 1 231 ? 42.444 -8.118 -19.859 1.00 44.69 231 ALA A CA 1
ATOM 1779 C C . ALA A 1 231 ? 41.372 -9.217 -19.726 1.00 44.69 231 ALA A C 1
ATOM 1781 O O . ALA A 1 231 ? 40.308 -9.016 -19.145 1.00 44.69 231 ALA A O 1
ATOM 1782 N N . LYS A 1 232 ? 41.651 -10.381 -20.315 1.00 49.16 232 LYS A N 1
ATOM 1783 C CA . LYS A 1 232 ? 40.975 -11.665 -20.089 1.00 49.16 232 LYS A CA 1
ATOM 1784 C C . LYS A 1 232 ? 41.950 -12.686 -19.508 1.00 49.16 232 LYS A C 1
ATOM 1786 O O . LYS A 1 232 ? 41.929 -13.859 -19.860 1.00 49.16 232 LYS A O 1
ATOM 1791 N N . THR A 1 233 ? 42.794 -12.247 -18.590 1.00 46.72 233 THR A N 1
ATOM 1792 C CA . THR A 1 233 ? 43.555 -13.141 -17.723 1.00 46.72 233 THR A CA 1
ATOM 1793 C C . THR A 1 233 ? 43.417 -12.638 -16.300 1.00 46.72 233 THR A C 1
ATOM 1795 O O . THR A 1 233 ? 43.660 -11.463 -16.022 1.00 46.72 233 THR A O 1
ATOM 1798 N N . ASP A 1 234 ? 42.957 -13.522 -15.410 1.00 54.34 234 ASP A N 1
ATOM 1799 C CA . ASP A 1 234 ? 42.944 -13.272 -13.972 1.00 54.34 234 ASP A CA 1
ATOM 1800 C C . ASP A 1 234 ? 44.325 -12.738 -13.576 1.00 54.34 234 ASP A C 1
ATOM 1802 O O . ASP A 1 234 ? 45.316 -13.448 -13.769 1.00 54.34 234 ASP A O 1
ATOM 1806 N N . PRO A 1 235 ? 44.440 -11.515 -13.030 1.00 61.44 235 PRO A N 1
ATOM 1807 C CA . PRO A 1 235 ? 45.741 -10.898 -12.772 1.00 61.44 235 PRO A CA 1
ATOM 1808 C C . PRO A 1 235 ? 46.601 -11.764 -11.840 1.00 61.44 235 PRO A C 1
ATOM 1810 O O . PRO A 1 235 ? 47.825 -11.775 -11.944 1.00 61.44 235 PRO A O 1
ATOM 1813 N N . VAL A 1 236 ? 45.950 -12.554 -10.981 1.00 62.88 236 VAL A N 1
ATOM 1814 C CA . VAL A 1 236 ? 46.574 -13.525 -10.077 1.00 62.88 236 VAL A CA 1
ATOM 1815 C C . VAL A 1 236 ? 47.134 -14.739 -10.825 1.00 62.88 236 VAL A C 1
ATOM 1817 O O . VAL A 1 236 ? 48.213 -15.212 -10.481 1.00 62.88 236 VAL A O 1
ATOM 1820 N N . ALA A 1 237 ? 46.452 -15.228 -11.864 1.00 65.25 237 ALA A N 1
ATOM 1821 C CA . ALA A 1 237 ? 46.915 -16.363 -12.662 1.00 65.25 237 ALA A CA 1
ATOM 1822 C C . ALA A 1 237 ? 48.140 -15.986 -13.510 1.00 65.25 237 ALA A C 1
ATOM 1824 O O . ALA A 1 237 ? 49.100 -16.752 -13.596 1.00 65.25 237 ALA A O 1
ATOM 1825 N N . THR A 1 238 ? 48.151 -14.771 -14.063 1.00 70.44 238 THR A N 1
ATOM 1826 C CA . THR A 1 238 ? 49.292 -14.241 -14.822 1.00 70.44 238 THR A CA 1
ATOM 1827 C C . THR A 1 238 ? 50.506 -14.016 -13.920 1.00 70.44 238 THR A C 1
ATOM 1829 O O . THR A 1 238 ? 51.618 -14.401 -14.277 1.00 70.44 238 THR A O 1
ATOM 1832 N N . LEU A 1 239 ? 50.292 -13.476 -12.713 1.00 68.56 239 LEU A N 1
ATOM 1833 C CA . LEU A 1 239 ? 51.335 -13.346 -11.690 1.00 68.56 239 LEU A CA 1
ATOM 1834 C C . LEU A 1 239 ? 51.869 -14.712 -11.230 1.00 68.56 239 LEU A C 1
ATOM 1836 O O . LEU A 1 239 ? 53.075 -14.871 -11.060 1.00 68.56 239 LEU A O 1
ATOM 1840 N N . ALA A 1 240 ? 51.000 -15.713 -11.065 1.00 68.94 240 ALA A N 1
ATOM 1841 C CA . ALA A 1 240 ? 51.404 -17.062 -10.672 1.00 68.94 240 ALA A CA 1
ATOM 1842 C C . ALA A 1 240 ? 52.278 -17.741 -11.740 1.00 68.94 240 ALA A C 1
ATOM 1844 O O . ALA A 1 240 ? 53.301 -18.336 -11.403 1.00 68.94 240 ALA A O 1
ATOM 1845 N N . ALA A 1 241 ? 51.927 -17.600 -13.021 1.00 72.88 241 ALA A N 1
ATOM 1846 C CA . ALA A 1 241 ? 52.734 -18.113 -14.127 1.00 72.88 241 ALA A CA 1
ATOM 1847 C C . ALA A 1 241 ? 54.100 -17.407 -14.220 1.00 72.88 241 ALA A C 1
ATOM 1849 O O . ALA A 1 241 ? 55.128 -18.058 -14.404 1.00 72.88 241 ALA A O 1
ATOM 1850 N N . GLN A 1 242 ? 54.132 -16.086 -14.015 1.00 71.81 242 GLN A N 1
ATOM 1851 C CA . GLN A 1 242 ? 55.378 -15.315 -13.985 1.00 71.81 242 GLN A CA 1
ATOM 1852 C C . GLN A 1 242 ? 56.284 -15.726 -12.817 1.00 71.81 242 GLN A C 1
ATOM 1854 O O . GLN A 1 242 ? 57.485 -15.871 -13.008 1.00 71.81 242 GLN A O 1
ATOM 1859 N N . LEU A 1 243 ? 55.727 -16.001 -11.632 1.00 70.31 243 LEU A N 1
ATOM 1860 C CA . LEU A 1 243 ? 56.490 -16.508 -10.485 1.00 70.31 243 LEU A CA 1
ATOM 1861 C C . LEU A 1 243 ? 57.054 -17.917 -10.724 1.00 70.31 243 LEU A C 1
ATOM 1863 O O . LEU A 1 243 ? 58.156 -18.231 -10.265 1.00 70.31 243 LEU A O 1
ATOM 1867 N N . GLN A 1 244 ? 56.326 -18.764 -11.456 1.00 73.31 244 GLN A N 1
ATOM 1868 C CA . GLN A 1 244 ? 56.781 -20.108 -11.818 1.00 73.31 244 GLN A CA 1
ATOM 1869 C C . GLN A 1 244 ? 57.937 -20.086 -12.826 1.00 73.31 244 GLN A C 1
ATOM 1871 O O . GLN A 1 244 ? 58.830 -20.923 -12.721 1.00 73.31 244 GLN A O 1
ATOM 1876 N N . ALA A 1 245 ? 57.970 -19.104 -13.728 1.00 75.44 245 ALA A N 1
ATOM 1877 C CA . ALA A 1 245 ? 59.022 -18.948 -14.732 1.00 75.44 245 ALA A CA 1
ATOM 1878 C C . ALA A 1 245 ? 60.349 -18.366 -14.191 1.00 75.44 245 ALA A C 1
ATOM 1880 O O . ALA A 1 245 ? 61.355 -18.405 -14.895 1.00 75.44 245 ALA A O 1
ATOM 1881 N N . LEU A 1 246 ? 60.376 -17.839 -12.960 1.00 74.12 246 LEU A N 1
ATOM 1882 C CA . LEU A 1 246 ? 61.595 -17.292 -12.346 1.00 74.12 246 LEU A CA 1
ATOM 1883 C C . LEU A 1 246 ? 62.548 -18.397 -11.869 1.00 74.12 246 LEU A C 1
ATOM 1885 O O . LEU A 1 246 ? 62.116 -19.371 -11.241 1.00 74.12 246 LEU A O 1
ATOM 1889 N N . THR A 1 247 ? 63.849 -18.198 -12.095 1.00 71.94 247 THR A N 1
ATOM 1890 C CA . THR A 1 247 ? 64.918 -19.080 -11.599 1.00 71.94 247 THR A CA 1
ATOM 1891 C C . THR A 1 247 ? 65.090 -18.958 -10.078 1.00 71.94 247 THR A C 1
ATOM 1893 O O . THR A 1 247 ? 64.632 -17.996 -9.454 1.00 71.94 247 THR A O 1
ATOM 1896 N N . GLY A 1 248 ? 65.743 -19.942 -9.447 1.00 72.31 248 GLY A N 1
ATOM 1897 C CA . GLY A 1 248 ? 65.902 -19.996 -7.984 1.00 72.31 248 GLY A CA 1
ATOM 1898 C C . GLY A 1 248 ? 66.543 -18.741 -7.375 1.00 72.31 248 GLY A C 1
ATOM 1899 O O . GLY A 1 248 ? 66.104 -18.277 -6.324 1.00 72.31 248 GLY A O 1
ATOM 1900 N N . GLU A 1 249 ? 67.506 -18.138 -8.072 1.00 72.31 249 GLU A N 1
ATOM 1901 C CA . GLU A 1 249 ? 68.184 -16.906 -7.642 1.00 72.31 249 GLU A CA 1
ATOM 1902 C C . GLU A 1 249 ? 67.268 -15.675 -7.708 1.00 72.31 249 GLU A C 1
ATOM 1904 O O . GLU A 1 249 ? 67.224 -14.867 -6.779 1.00 72.31 249 GLU A O 1
ATOM 1909 N N . GLN A 1 250 ? 66.460 -15.564 -8.766 1.00 72.94 250 GLN A N 1
ATOM 1910 C CA . GLN A 1 250 ? 65.512 -14.461 -8.938 1.00 72.94 250 GLN A CA 1
ATOM 1911 C C . GLN A 1 250 ? 64.377 -14.521 -7.907 1.00 72.94 250 GLN A C 1
ATOM 1913 O O . GLN A 1 250 ? 63.912 -13.488 -7.423 1.00 72.94 250 GLN A O 1
ATOM 1918 N N . ARG A 1 251 ? 63.958 -15.730 -7.512 1.00 72.94 251 ARG A N 1
ATOM 1919 C CA . ARG A 1 251 ? 62.985 -15.919 -6.426 1.00 72.94 251 ARG A CA 1
ATOM 1920 C C . ARG A 1 251 ? 63.548 -15.492 -5.069 1.00 72.94 251 ARG A C 1
ATOM 1922 O O . ARG A 1 251 ? 62.812 -14.898 -4.284 1.00 72.94 251 ARG A O 1
ATOM 1929 N N . ALA A 1 252 ? 64.832 -15.744 -4.808 1.00 73.81 252 ALA A N 1
ATOM 1930 C CA . ALA A 1 252 ? 65.496 -15.304 -3.581 1.00 73.81 252 ALA A CA 1
ATOM 1931 C C . ALA A 1 252 ? 65.615 -13.770 -3.509 1.00 73.81 252 ALA A C 1
ATOM 1933 O O . ALA A 1 252 ? 65.306 -13.180 -2.474 1.00 73.81 252 ALA A O 1
ATOM 1934 N N . GLN A 1 253 ? 65.964 -13.111 -4.621 1.00 76.38 253 GLN A N 1
ATOM 1935 C CA . GLN A 1 253 ? 65.990 -11.644 -4.704 1.00 76.38 253 GLN A CA 1
ATOM 1936 C C . GLN A 1 253 ? 64.601 -11.016 -4.520 1.00 76.38 253 GLN A C 1
ATOM 1938 O O . GLN A 1 253 ? 64.455 -10.055 -3.764 1.00 76.38 253 GLN A O 1
ATOM 1943 N N . LEU A 1 254 ? 63.563 -11.577 -5.150 1.00 77.62 254 LEU A N 1
ATOM 1944 C CA . LEU A 1 254 ? 62.189 -11.096 -4.981 1.00 77.62 254 LEU A CA 1
ATOM 1945 C C . LEU A 1 254 ? 61.709 -11.253 -3.526 1.00 77.62 254 LEU A C 1
ATOM 1947 O O . LEU A 1 254 ? 61.060 -10.357 -2.985 1.00 77.62 254 LEU A O 1
ATOM 1951 N N . ALA A 1 255 ? 62.049 -12.370 -2.873 1.00 77.44 255 ALA A N 1
ATOM 1952 C CA . ALA A 1 255 ? 61.726 -1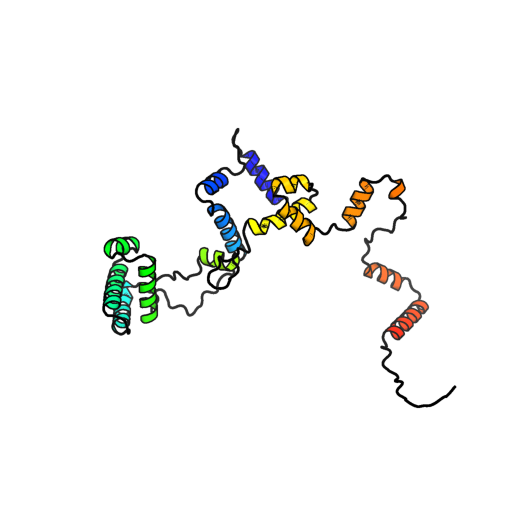2.605 -1.468 1.00 77.44 255 ALA A CA 1
ATOM 1953 C C . ALA A 1 255 ? 62.426 -11.600 -0.536 1.00 77.44 255 ALA A C 1
ATOM 1955 O O . ALA A 1 255 ? 61.788 -11.094 0.388 1.00 77.44 255 ALA A O 1
ATOM 1956 N N . ALA A 1 256 ? 63.689 -11.256 -0.812 1.00 78.19 256 ALA A N 1
ATOM 1957 C CA . ALA A 1 256 ? 64.421 -10.227 -0.074 1.00 78.19 256 ALA A CA 1
ATOM 1958 C C . ALA A 1 256 ? 63.771 -8.838 -0.225 1.00 78.19 256 ALA A C 1
ATOM 1960 O O . ALA A 1 256 ? 63.498 -8.175 0.775 1.00 78.19 256 ALA A O 1
ATOM 1961 N N . MET A 1 257 ? 63.405 -8.442 -1.451 1.00 73.88 257 MET A N 1
ATOM 1962 C CA . MET A 1 257 ? 62.722 -7.165 -1.715 1.00 73.88 257 MET A CA 1
ATOM 1963 C C . MET A 1 257 ? 61.337 -7.070 -1.051 1.00 73.88 257 MET A C 1
ATOM 1965 O O . MET A 1 257 ? 60.932 -6.009 -0.571 1.00 73.88 257 MET A O 1
ATOM 1969 N N . LEU A 1 258 ? 60.583 -8.174 -0.999 1.00 77.31 258 LEU A N 1
ATOM 1970 C CA . LEU A 1 258 ? 59.286 -8.213 -0.315 1.00 77.31 258 LEU A CA 1
ATOM 1971 C C . LEU A 1 258 ? 59.428 -8.209 1.215 1.00 77.31 258 LEU A C 1
ATOM 1973 O O . LEU A 1 258 ? 58.549 -7.678 1.898 1.00 77.31 258 LEU A O 1
ATOM 1977 N N . ALA A 1 259 ? 60.520 -8.762 1.753 1.00 73.38 259 ALA A N 1
ATOM 1978 C CA . ALA A 1 259 ? 60.833 -8.726 3.180 1.00 73.38 259 ALA A CA 1
ATOM 1979 C C . ALA A 1 259 ? 61.231 -7.315 3.650 1.00 73.38 259 ALA A C 1
ATOM 1981 O O . ALA A 1 259 ? 60.734 -6.866 4.684 1.00 73.38 259 ALA A O 1
ATOM 1982 N N . GLU A 1 260 ? 62.023 -6.578 2.861 1.00 66.88 260 GLU A N 1
ATOM 1983 C CA . GLU A 1 260 ? 62.359 -5.169 3.135 1.00 66.88 260 GLU A CA 1
ATOM 1984 C C . GLU A 1 260 ? 61.115 -4.275 3.194 1.00 66.88 260 GLU A C 1
ATOM 1986 O O . GLU A 1 260 ? 61.015 -3.380 4.031 1.00 66.88 260 GLU A O 1
ATOM 1991 N N . ARG A 1 261 ? 60.114 -4.548 2.350 1.00 54.94 261 ARG A N 1
ATOM 1992 C CA . ARG A 1 261 ? 58.876 -3.757 2.301 1.00 54.94 261 ARG A CA 1
ATOM 1993 C C . ARG A 1 261 ? 57.907 -4.042 3.455 1.00 54.94 261 ARG A C 1
ATOM 1995 O O . ARG A 1 261 ? 56.970 -3.272 3.659 1.00 54.94 261 ARG A O 1
ATOM 2002 N N . LYS A 1 262 ? 58.097 -5.146 4.188 1.00 51.06 262 LYS A N 1
ATOM 2003 C CA . LYS A 1 262 ? 57.216 -5.586 5.286 1.00 51.06 262 LYS A CA 1
ATOM 2004 C C . LYS A 1 262 ? 57.630 -5.040 6.656 1.00 51.06 262 LYS A C 1
ATOM 2006 O O . LYS A 1 262 ? 56.871 -5.205 7.609 1.00 51.06 262 LYS A O 1
ATOM 2011 N N . GLN A 1 263 ? 58.785 -4.382 6.764 1.00 44.19 263 GLN A N 1
ATOM 2012 C CA . GLN A 1 263 ? 59.169 -3.661 7.976 1.00 44.19 263 GLN A CA 1
ATOM 2013 C C . GLN A 1 263 ? 58.639 -2.217 7.910 1.00 44.19 263 GLN A C 1
ATOM 2015 O O . GLN A 1 263 ? 59.080 -1.444 7.057 1.00 44.19 263 GLN A O 1
ATOM 2020 N N . PRO A 1 264 ? 57.698 -1.806 8.782 1.00 42.28 264 PRO A N 1
ATOM 2021 C CA . PRO A 1 264 ? 57.374 -0.395 8.911 1.00 42.28 264 PRO A CA 1
ATOM 2022 C C . PRO A 1 264 ? 58.616 0.325 9.445 1.00 42.28 264 PRO A C 1
ATOM 2024 O O . PRO A 1 264 ? 59.123 -0.023 10.511 1.00 42.28 264 PRO A O 1
ATOM 2027 N N . LYS A 1 265 ? 59.109 1.343 8.726 1.00 45.41 265 LYS A N 1
ATOM 2028 C CA . LYS A 1 265 ? 60.048 2.325 9.289 1.00 45.41 265 LYS A CA 1
ATOM 2029 C C . LYS A 1 265 ? 59.344 3.049 10.443 1.00 45.41 265 LYS A C 1
ATOM 2031 O O . LYS A 1 265 ? 58.685 4.064 10.236 1.00 45.41 265 LYS A O 1
ATOM 2036 N N . CYS A 1 266 ? 59.447 2.497 11.648 1.00 33.62 266 CYS A N 1
ATOM 2037 C CA . CYS A 1 266 ? 59.009 3.120 12.888 1.00 33.62 266 CYS A CA 1
ATOM 2038 C C . CYS A 1 266 ? 60.183 3.908 13.486 1.00 33.62 266 CYS A C 1
ATOM 2040 O O . CYS A 1 266 ? 61.182 3.325 13.884 1.00 33.62 266 CYS A O 1
ATOM 2042 N N . ALA A 1 267 ? 60.016 5.233 13.504 1.00 43.06 267 ALA A N 1
ATOM 2043 C CA . ALA A 1 267 ? 60.572 6.212 14.439 1.00 43.06 267 ALA A CA 1
ATOM 2044 C C . ALA A 1 267 ? 62.051 6.089 14.873 1.00 43.06 267 ALA A C 1
ATOM 2046 O O . ALA A 1 267 ? 62.388 5.352 15.796 1.00 43.06 267 ALA A O 1
ATOM 2047 N N . GLN A 1 268 ? 62.893 6.985 14.350 1.00 39.69 268 GLN A N 1
ATOM 2048 C CA . GLN A 1 268 ? 63.955 7.596 15.153 1.00 39.69 268 GLN A CA 1
ATOM 2049 C C . GLN A 1 268 ? 63.725 9.105 15.192 1.00 39.69 268 GLN A C 1
ATOM 2051 O O . GLN A 1 268 ? 63.540 9.752 14.161 1.00 39.69 268 GLN A O 1
ATOM 2056 N N . GLY A 1 269 ? 63.615 9.609 16.418 1.00 35.84 269 GLY A N 1
ATOM 2057 C CA . GLY A 1 269 ? 63.272 10.982 16.735 1.00 35.84 269 GLY A CA 1
ATOM 2058 C C . GLY A 1 269 ? 64.413 11.957 16.488 1.00 35.84 269 GLY A C 1
ATOM 2059 O O . GLY A 1 269 ? 65.586 11.606 16.543 1.00 35.84 269 GLY A O 1
ATOM 2060 N N . LEU A 1 270 ? 64.023 13.209 16.282 1.00 35.94 270 LEU A N 1
ATOM 2061 C CA . LEU A 1 270 ? 64.878 14.379 16.417 1.00 35.94 270 LEU A CA 1
ATOM 2062 C C . LEU A 1 270 ? 64.087 15.417 17.213 1.00 35.94 270 LEU A C 1
ATOM 2064 O O . LEU A 1 270 ? 63.460 16.322 16.672 1.00 35.94 270 LEU A O 1
ATOM 2068 N N . THR A 1 271 ? 64.084 15.234 18.529 1.00 37.53 271 THR A N 1
ATOM 2069 C CA . THR A 1 271 ? 64.093 16.362 19.456 1.00 37.53 271 THR A CA 1
ATOM 2070 C C . THR A 1 271 ? 65.550 16.762 19.643 1.00 37.53 271 THR A C 1
ATOM 2072 O O . THR A 1 271 ? 66.346 15.928 20.067 1.00 37.53 271 THR A O 1
ATOM 2075 N N . ASN A 1 272 ? 65.897 18.009 19.331 1.00 35.81 272 ASN A N 1
ATOM 2076 C CA . ASN A 1 272 ? 66.646 18.862 20.254 1.00 35.81 272 ASN A CA 1
ATOM 2077 C C . ASN A 1 272 ? 66.628 20.319 19.786 1.00 35.81 272 ASN A C 1
ATOM 2079 O O . ASN A 1 272 ? 66.863 20.627 18.620 1.00 35.81 272 ASN A O 1
ATOM 2083 N N . SER A 1 273 ? 66.304 21.184 20.745 1.00 37.81 273 SER A N 1
ATOM 2084 C CA . SER A 1 273 ? 66.418 22.634 20.696 1.00 37.81 273 SER A CA 1
ATOM 2085 C C . SER A 1 273 ? 67.869 23.101 20.865 1.00 37.81 273 SER A C 1
ATOM 2087 O O . SER A 1 273 ? 68.736 22.311 21.244 1.00 37.81 273 SER A O 1
ATOM 2089 N N . ASN A 1 274 ? 68.033 24.423 20.716 1.00 35.00 274 ASN A N 1
ATOM 2090 C CA . ASN A 1 274 ? 69.186 25.297 21.007 1.00 35.00 274 ASN A CA 1
ATOM 2091 C C . ASN A 1 274 ? 70.047 25.589 19.773 1.00 35.00 274 ASN A C 1
ATOM 2093 O O . ASN A 1 274 ? 70.315 24.692 18.989 1.00 35.00 274 ASN A O 1
ATOM 2097 N N . ALA A 1 275 ? 70.593 26.779 19.553 1.00 37.00 275 ALA A N 1
ATOM 2098 C CA . ALA A 1 275 ? 70.457 28.138 20.084 1.00 37.00 275 ALA A CA 1
ATOM 2099 C C . ALA A 1 275 ? 71.377 29.001 19.185 1.00 37.00 275 ALA A C 1
ATOM 2101 O O . ALA A 1 275 ? 72.319 28.455 18.620 1.00 37.00 275 ALA A O 1
ATOM 2102 N N . ASP A 1 276 ? 71.095 30.302 19.093 1.00 37.03 276 ASP A N 1
ATOM 2103 C CA . ASP A 1 276 ? 72.006 31.416 18.765 1.00 37.03 276 ASP A CA 1
ATOM 2104 C C . ASP A 1 276 ? 72.936 31.365 17.534 1.00 37.03 276 ASP A C 1
ATOM 2106 O O . ASP A 1 276 ? 73.771 30.485 17.352 1.00 37.03 276 ASP A O 1
ATOM 2110 N N . GLY A 1 277 ? 72.882 32.438 16.737 1.00 34.66 277 GLY A N 1
ATOM 2111 C CA . GLY A 1 277 ? 73.831 32.662 15.648 1.00 34.66 277 GLY A CA 1
ATOM 2112 C C . GLY A 1 277 ? 73.515 33.883 14.792 1.00 34.66 277 GLY A C 1
ATOM 2113 O O . GLY A 1 277 ? 73.098 33.746 13.649 1.00 34.66 277 GLY A O 1
ATOM 2114 N N . THR A 1 278 ? 73.699 35.061 15.378 1.00 40.25 278 THR A N 1
ATOM 2115 C CA . THR A 1 278 ? 73.869 36.381 14.753 1.00 40.25 278 THR A CA 1
ATOM 2116 C C . THR A 1 278 ? 74.585 36.340 13.392 1.00 40.25 278 THR A C 1
ATOM 2118 O O . THR A 1 278 ? 75.663 35.755 13.298 1.00 40.25 278 THR A O 1
ATOM 2121 N N . ILE A 1 279 ? 74.012 36.994 12.374 1.00 39.03 279 ILE A N 1
ATOM 2122 C CA . ILE A 1 279 ? 74.489 38.197 11.642 1.00 39.03 279 ILE A CA 1
ATOM 2123 C C . ILE A 1 279 ? 73.386 38.600 10.656 1.00 39.03 279 ILE A C 1
ATOM 2125 O O . ILE A 1 279 ? 72.903 37.718 9.912 1.00 39.03 279 ILE A O 1
#

Secondary structure (DSSP, 8-state):
-HHHHHHHHHHHHTPPTT-S-S-HHHHHHHHH-TTHHHHHHHHHHHHHHPPPP---TTSPP---HHHHHHHHHHHHHHS---HHHHHHHHHHHHHHHTT--HHHHHHHH---HHHHHHHHHHHHHHHT---SPPTTS--HHHHHHHHHEE--STTSPPEESSSHHHHHHHHHHHHHHTT--HHHHHHHH-HHHHHHHHHHT----HHHHHHHHHHHS-GGGT--S-------S-HHHHHHHHHHHS-HHHHHHHHHHHHHTTS----------------

pLDDT: mean 73.99, std 15.36, range [33.62, 92.06]

Sequence (279 aa):
MPRLRTVLQGRLAERKEGATYVFPEAERELRTNPSGVSRRIKRAFALAFAKPQEATQDAPELVPLAKTLPEVLKAVQAAKMTAGKRAKMIDLLNRYASGQSYRMIQQERSISRGGISTLLHEAQRLAKVRFLADAQAPGMNAAIRDVTRTARAVGLKAASKYDFHGLRTTFVTLALNAGVGVDKLKALTGHHTVETVMRHYFKPRGTDARNELRAALPASLTETAAELPEAKTDPVATLAAQLQALTGEQRAQLAAMLAERKQPKCAQGLTNSNADGTI